Protein 3OWC (pdb70)

Structure (mmCIF, N/CA/C/O backbone):
data_3OWC
#
_entry.id   3OWC
#
_cell.length_a   71.095
_cell.length_b   71.095
_cell.length_c   97.952
_cell.angle_alpha   90.00
_cell.angle_beta   90.00
_cell.angle_gamma   90.00
#
_symmetry.space_group_name_H-M   'P 41'
#
loop_
_entity.id
_entity.type
_entity.pdbx_description
1 polymer 'Probable acetyltransferase'
2 non-polymer 'COENZYME A'
3 non-polymer 1,2-ETHANEDIOL
4 water water
#
loop_
_atom_site.group_PDB
_atom_site.id
_atom_site.type_symbol
_atom_site.label_atom_id
_atom_site.label_alt_id
_atom_site.label_comp_id
_atom_site.label_asym_id
_atom_site.label_entity_id
_atom_site.label_seq_id
_atom_site.pdbx_PDB_ins_code
_atom_site.Cartn_x
_atom_site.Cartn_y
_atom_site.Cartn_z
_atom_site.occupancy
_atom_site.B_iso_or_equiv
_atom_site.auth_seq_id
_atom_site.auth_comp_id
_atom_site.auth_asym_id
_atom_site.auth_atom_id
_atom_site.pdbx_PDB_model_num
ATOM 1 N N . GLU A 1 13 ? 35.897 15.231 46.541 1.00 59.74 11 GLU A N 1
ATOM 2 C CA . GLU A 1 13 ? 35.108 13.990 46.760 1.00 58.72 11 GLU A CA 1
ATOM 3 C C . GLU A 1 13 ? 35.104 13.093 45.485 1.00 55.36 11 GLU A C 1
ATOM 4 O O . GLU A 1 13 ? 36.060 12.331 45.256 1.00 55.20 11 GLU A O 1
ATOM 10 N N . LEU A 1 14 ? 34.060 13.182 44.662 1.00 52.46 12 LEU A N 1
ATOM 11 C CA . LEU A 1 14 ? 33.976 12.393 43.430 1.00 48.92 12 LEU A CA 1
ATOM 12 C C . LEU A 1 14 ? 34.694 13.162 42.297 1.00 47.18 12 LEU A C 1
ATOM 13 O O . LEU A 1 14 ? 34.603 14.384 42.221 1.00 4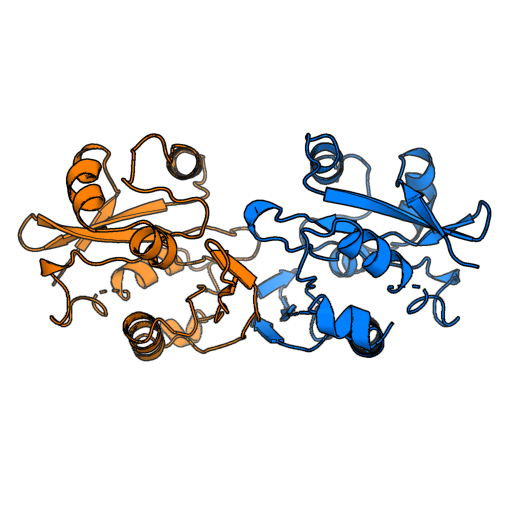8.86 12 LEU A O 1
ATOM 18 N N . GLN A 1 15 ? 35.469 12.477 41.471 1.00 43.84 13 GLN A N 1
ATOM 19 C CA . GLN A 1 15 ? 36.176 13.115 40.337 1.00 43.39 13 GLN A CA 1
ATOM 20 C C . GLN A 1 15 ? 35.774 12.460 39.042 1.00 38.66 13 GLN A C 1
ATOM 21 O O . GLN A 1 15 ? 35.647 11.263 39.011 1.00 35.20 13 GLN A O 1
ATOM 27 N N . LEU A 1 16 ? 35.676 13.241 37.960 1.00 36.63 14 LEU A N 1
ATOM 28 C CA . LEU A 1 16 ? 35.511 12.652 36.614 1.00 34.71 14 LEU A CA 1
ATOM 29 C C . LEU A 1 16 ? 36.848 12.722 35.828 1.00 33.73 14 LEU A C 1
ATOM 30 O O . LEU A 1 16 ? 37.421 13.827 35.656 1.00 34.88 14 LEU A O 1
ATOM 35 N N . VAL A 1 17 ? 37.294 11.570 35.318 1.00 30.61 15 VAL A N 1
ATOM 36 C CA . VAL A 1 17 ? 38.580 11.443 34.614 1.00 31.09 15 VAL A CA 1
ATOM 37 C C . VAL A 1 17 ? 38.297 10.752 33.270 1.00 30.73 15 VAL A C 1
ATOM 38 O O . VAL A 1 17 ? 37.240 10.125 33.110 1.00 30.65 15 VAL A O 1
ATOM 42 N N . PRO A 1 18 ? 39.224 10.854 32.299 1.00 31.10 16 PRO A N 1
ATOM 43 C CA . PRO A 1 18 ? 38.875 10.215 31.036 1.00 31.69 16 PRO A CA 1
ATOM 44 C C . PRO A 1 18 ? 38.731 8.693 31.254 1.00 31.84 16 PRO A C 1
ATOM 45 O O . PRO A 1 18 ? 39.540 8.095 32.006 1.00 31.16 16 PRO A O 1
ATOM 49 N N . PHE A 1 19 ? 37.700 8.087 30.648 1.00 30.67 17 PHE A N 1
ATOM 50 C CA . PHE A 1 19 ? 37.585 6.616 30.603 1.00 30.70 17 PHE A CA 1
ATOM 51 C C . PHE A 1 19 ? 38.761 6.034 29.850 1.00 33.64 17 PHE A C 1
ATOM 52 O O . PHE A 1 19 ? 39.254 6.630 28.875 1.00 33.85 17 PHE A O 1
ATOM 60 N N . GLN A 1 20 ? 39.179 4.853 30.283 1.00 32.74 18 GLN A N 1
ATOM 61 C CA . GLN A 1 20 ? 40.284 4.156 29.680 1.00 35.19 18 GLN A CA 1
ATOM 62 C C . GLN A 1 20 ? 40.033 2.635 29.803 1.00 37.02 18 GLN A C 1
ATOM 63 O O . GLN A 1 20 ? 39.288 2.195 30.695 1.00 35.85 18 GLN A O 1
ATOM 69 N N . LEU 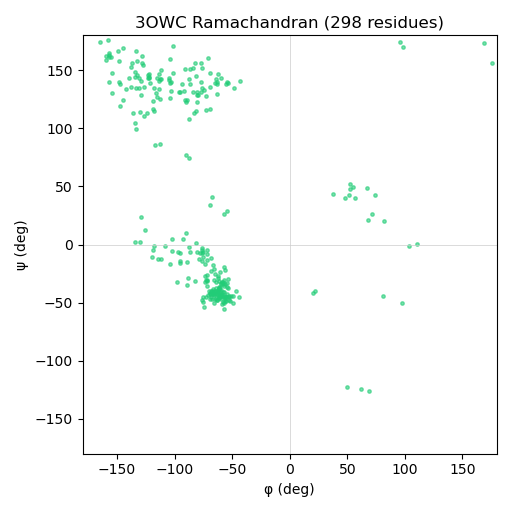A 1 21 ? 40.670 1.840 28.944 1.00 39.05 19 LEU A N 1
ATOM 70 C CA . LEU A 1 21 ? 40.460 0.398 28.965 1.00 40.41 19 LEU A CA 1
ATOM 71 C C . LEU A 1 21 ? 40.900 -0.171 30.270 1.00 39.26 19 LEU A C 1
ATOM 72 O O . LEU A 1 21 ? 40.434 -1.218 30.665 1.00 40.00 19 LEU A O 1
ATOM 77 N N . GLY A 1 22 ? 41.848 0.498 30.913 1.00 38.86 20 GLY A N 1
ATOM 78 C CA . GLY A 1 22 ? 42.296 0.119 32.244 1.00 38.31 20 GLY A CA 1
ATOM 79 C C . GLY A 1 22 ? 41.162 0.060 33.267 1.00 36.38 20 GLY A C 1
ATOM 80 O O . GLY A 1 22 ? 41.318 -0.598 34.290 1.00 36.85 20 GLY A O 1
ATOM 81 N N . HIS A 1 23 ? 40.055 0.757 33.001 1.00 34.72 21 HIS A N 1
ATOM 82 C CA . HIS A 1 23 ? 38.858 0.760 33.870 1.00 33.93 21 HIS A CA 1
ATOM 83 C C . HIS A 1 23 ? 37.781 -0.253 33.434 1.00 35.25 21 HIS A C 1
ATOM 84 O O . HIS A 1 23 ? 36.744 -0.423 34.114 1.00 34.58 21 HIS A O 1
ATOM 91 N N . PHE A 1 24 ? 37.990 -0.871 32.281 1.00 36.84 22 PHE A N 1
ATOM 92 C CA . PHE A 1 24 ? 36.966 -1.730 31.707 1.00 38.63 22 PHE A CA 1
ATOM 93 C C . PHE A 1 24 ? 36.623 -2.916 32.634 1.00 39.21 22 PHE A C 1
ATOM 94 O O . PHE A 1 24 ? 35.446 -3.233 32.786 1.00 38.80 22 PHE A O 1
ATOM 102 N N . PRO A 1 25 ? 37.611 -3.527 33.286 1.00 41.19 23 PRO A N 1
ATOM 103 C CA . PRO A 1 25 ? 37.232 -4.697 34.105 1.00 42.56 23 PRO A CA 1
ATOM 104 C C . PRO A 1 25 ? 36.325 -4.351 35.275 1.00 41.42 23 PRO A C 1
ATOM 105 O O . PRO A 1 25 ? 35.547 -5.210 35.749 1.00 41.09 23 PRO A O 1
ATOM 109 N N . ILE A 1 26 ? 36.417 -3.095 35.731 1.00 39.40 24 ILE A N 1
ATOM 110 C CA . ILE A 1 26 ? 35.616 -2.642 36.860 1.00 39.65 24 ILE A CA 1
ATOM 111 C C . ILE A 1 26 ? 34.189 -2.467 36.322 1.00 37.95 24 ILE A C 1
ATOM 112 O O . ILE A 1 26 ? 33.221 -3.002 36.859 1.00 38.60 24 ILE A O 1
ATOM 117 N N . LEU A 1 27 ? 34.090 -1.688 35.248 1.00 37.30 25 LEU A N 1
ATOM 118 C CA . LEU A 1 27 ? 32.800 -1.400 34.593 1.00 35.74 25 LEU A CA 1
ATOM 119 C C . LEU A 1 27 ? 32.016 -2.657 34.246 1.00 37.02 25 LEU A C 1
ATOM 120 O O . LEU A 1 27 ? 30.851 -2.754 34.531 1.00 36.34 25 LEU A O 1
ATOM 125 N N . GLN A 1 28 ? 32.697 -3.619 33.637 1.00 38.68 26 GLN A N 1
ATOM 126 C CA . GLN A 1 28 ? 32.089 -4.883 33.189 1.00 40.84 26 GLN A CA 1
ATOM 127 C C . GLN A 1 28 ? 31.406 -5.606 34.339 1.00 41.38 26 GLN A C 1
ATOM 128 O O . GLN A 1 28 ? 30.381 -6.241 34.157 1.00 42.07 26 GLN A O 1
ATOM 134 N N . ARG A 1 29 ? 31.988 -5.474 35.529 1.00 41.93 27 ARG A N 1
ATOM 135 C CA . ARG A 1 29 ? 31.488 -6.150 36.721 1.00 43.70 27 ARG A CA 1
ATOM 136 C C . ARG A 1 29 ? 30.197 -5.574 37.248 1.00 41.57 27 ARG A C 1
ATOM 137 O O . ARG A 1 29 ? 29.579 -6.210 38.077 1.00 42.92 27 ARG A O 1
ATOM 145 N N . TRP A 1 30 ? 29.770 -4.389 36.798 1.00 37.74 28 TRP A N 1
ATOM 146 C CA . TRP A 1 30 ? 28.555 -3.767 37.373 1.00 36.31 28 TRP A CA 1
ATOM 147 C C . TRP A 1 30 ? 27.238 -4.308 36.819 1.00 37.78 28 TRP A C 1
ATOM 148 O O . TRP A 1 30 ? 26.151 -3.910 37.278 1.00 38.66 28 TRP A O 1
ATOM 159 N N . PHE A 1 31 ? 27.326 -5.171 35.802 1.00 38.75 29 PHE A N 1
ATOM 160 C CA . PHE A 1 31 ? 26.177 -5.699 35.117 1.00 39.74 29 PHE A CA 1
ATOM 161 C C . PHE A 1 31 ? 26.193 -7.222 35.141 1.00 44.03 29 PHE A C 1
ATOM 162 O O . PHE A 1 31 ? 27.086 -7.893 34.560 1.00 45.28 29 PHE A O 1
ATOM 170 N N . ALA A 1 32 ? 25.214 -7.757 35.861 1.00 45.83 30 ALA A N 1
ATOM 171 C CA . ALA A 1 32 ? 25.111 -9.180 36.089 1.00 49.01 30 ALA A CA 1
ATOM 172 C C . ALA A 1 32 ? 24.311 -9.895 35.000 1.00 50.05 30 ALA A C 1
ATOM 173 O O . ALA A 1 32 ? 24.543 -11.071 34.747 1.00 51.87 30 ALA A O 1
ATOM 175 N N . THR A 1 33 ? 23.373 -9.196 34.372 1.00 48.19 31 THR A N 1
ATOM 176 C CA . THR A 1 33 ? 22.470 -9.814 33.392 1.00 49.87 31 THR A CA 1
ATOM 177 C C . THR A 1 33 ? 22.369 -8.953 32.152 1.00 47.36 31 THR A C 1
ATOM 178 O O . THR A 1 33 ? 22.779 -7.783 32.169 1.00 43.97 31 THR A O 1
ATOM 182 N N . GLU A 1 34 ? 21.810 -9.531 31.098 1.00 48.25 32 GLU A N 1
ATOM 183 C CA . GLU A 1 34 ? 21.539 -8.820 29.864 1.00 47.18 32 GLU A CA 1
ATOM 184 C C . GLU A 1 34 ? 20.619 -7.642 30.110 1.00 45.63 32 GLU A C 1
ATOM 185 O O . GLU A 1 34 ? 20.833 -6.574 29.564 1.00 43.82 32 GLU A O 1
ATOM 191 N N . LYS A 1 35 ? 19.579 -7.832 30.925 1.00 47.29 33 LYS A N 1
ATOM 192 C CA . LYS A 1 35 ? 18.621 -6.761 31.192 1.00 46.49 33 LYS A CA 1
ATOM 193 C C . LYS A 1 35 ? 19.252 -5.536 31.847 1.00 44.25 33 LYS A C 1
ATOM 194 O O . LYS A 1 35 ? 18.921 -4.391 31.490 1.00 42.97 33 LYS A O 1
ATOM 200 N N . GLU A 1 36 ? 20.201 -5.766 32.760 1.00 42.87 34 GLU A N 1
ATOM 201 C CA . GLU A 1 36 ? 20.893 -4.651 33.409 1.00 40.34 34 GLU A CA 1
ATOM 202 C C . GLU A 1 36 ? 21.762 -3.878 32.408 1.00 38.39 34 GLU A C 1
ATOM 203 O O . GLU A 1 36 ? 21.848 -2.655 32.475 1.00 36.07 34 GLU A O 1
ATOM 209 N N . LEU A 1 37 ? 22.410 -4.596 31.492 1.00 38.55 35 LEU A N 1
ATOM 210 C CA . LEU A 1 37 ? 23.139 -3.948 30.404 1.00 37.69 35 LEU A CA 1
ATOM 211 C C . LEU A 1 37 ? 22.198 -3.119 29.507 1.00 36.97 35 LEU A C 1
ATOM 212 O O . LEU A 1 37 ? 22.585 -2.010 29.068 1.00 35.29 35 LEU A O 1
ATOM 217 N N . VAL A 1 38 ? 20.988 -3.622 29.276 1.00 38.63 36 VAL A N 1
ATOM 218 C CA . VAL A 1 38 ? 20.045 -2.990 28.318 1.00 38.98 36 VAL A CA 1
ATOM 219 C C . VAL A 1 38 ? 19.489 -1.690 28.919 1.00 37.40 36 VAL A C 1
ATOM 220 O O . VAL A 1 38 ? 19.377 -0.669 28.250 1.00 36.68 36 VAL A O 1
ATOM 224 N N . GLN A 1 39 ? 19.105 -1.765 30.182 1.00 37.88 37 GLN A N 1
ATOM 225 C CA . GLN A 1 39 ? 18.725 -0.609 30.953 1.00 37.14 37 GLN A CA 1
ATOM 226 C C . GLN A 1 39 ? 19.800 0.510 30.866 1.00 35.75 37 GLN A C 1
ATOM 227 O O . GLN A 1 39 ? 19.480 1.669 30.653 1.00 36.28 37 GLN A O 1
ATOM 233 N N . TRP A 1 40 ? 21.065 0.147 30.987 1.00 34.62 38 TRP A N 1
ATOM 234 C CA . TRP A 1 40 ? 22.124 1.099 30.980 1.00 33.76 38 TRP A CA 1
ATOM 235 C C . TRP A 1 40 ? 22.392 1.619 29.572 1.00 32.64 38 TRP A C 1
ATOM 236 O O . TRP A 1 40 ? 22.591 2.807 29.394 1.00 29.65 38 TRP A O 1
ATOM 247 N N . ALA A 1 41 ? 22.449 0.717 28.593 1.00 33.59 39 ALA A N 1
ATOM 248 C CA . ALA A 1 41 ? 23.111 1.039 27.328 1.00 32.41 39 ALA A CA 1
ATOM 249 C C . ALA A 1 41 ? 22.270 0.723 26.063 1.00 33.11 39 ALA A C 1
ATOM 250 O O . ALA A 1 41 ? 22.707 1.005 24.960 1.00 31.98 39 ALA A O 1
ATOM 252 N N . GLY A 1 42 ? 21.033 0.241 26.249 1.00 34.67 40 GLY A N 1
ATOM 253 C CA . GLY A 1 42 ? 20.108 -0.056 25.163 1.00 35.62 40 GLY A CA 1
ATOM 254 C C . GLY A 1 42 ? 20.058 -1.496 24.676 1.00 37.16 40 GLY A C 1
ATOM 255 O O . GLY A 1 42 ? 20.840 -2.336 25.102 1.00 37.39 40 GLY A O 1
ATOM 256 N N . PRO A 1 43 ? 19.118 -1.791 23.761 1.00 36.85 41 PRO A N 1
ATOM 257 C CA . PRO A 1 43 ? 18.738 -3.151 23.369 1.00 38.54 41 PRO A CA 1
ATOM 258 C C . PRO A 1 43 ? 19.754 -3.933 22.523 1.00 40.06 41 PRO A C 1
ATOM 259 O O . PRO A 1 43 ? 19.562 -5.121 22.299 1.00 41.48 41 PRO A O 1
ATOM 263 N N . ALA A 1 44 ? 20.817 -3.267 22.072 1.00 39.71 42 ALA A N 1
ATOM 264 C CA . ALA A 1 44 ? 21.923 -3.913 21.315 1.00 41.77 42 ALA A CA 1
ATOM 265 C C . ALA A 1 44 ? 22.808 -4.754 22.238 1.00 42.19 42 ALA A C 1
ATOM 266 O O . ALA A 1 44 ? 23.454 -5.731 21.802 1.00 44.06 42 ALA A O 1
ATOM 268 N N . LEU A 1 45 ? 22.848 -4.377 23.510 1.00 39.44 43 LEU A N 1
ATOM 269 C CA . LEU A 1 45 ? 23.789 -5.019 24.434 1.00 39.64 43 LEU A CA 1
ATOM 270 C C . LEU A 1 45 ? 23.451 -6.461 24.754 1.00 42.64 43 LEU A C 1
ATOM 271 O O . LEU A 1 45 ? 22.279 -6.862 24.796 1.00 42.35 43 LEU A O 1
ATOM 276 N N . ARG A 1 46 ? 24.511 -7.238 24.977 1.00 43.01 44 ARG A N 1
ATOM 277 C CA . ARG A 1 46 ? 24.441 -8.649 25.327 1.00 46.99 44 ARG A CA 1
ATOM 278 C C . ARG A 1 46 ? 25.398 -8.926 26.496 1.00 47.34 44 ARG A C 1
ATOM 279 O O . ARG A 1 46 ? 26.459 -8.313 26.546 1.00 46.00 44 ARG A O 1
ATOM 287 N N . HIS A 1 47 ? 25.025 -9.826 27.412 1.00 49.33 45 HIS A N 1
ATOM 288 C CA . HIS A 1 47 ? 25.864 -10.150 28.582 1.00 50.66 45 HIS A CA 1
ATOM 289 C C . HIS A 1 47 ? 26.766 -11.356 28.297 1.00 53.73 45 HIS A C 1
ATOM 290 O O . HIS A 1 47 ? 26.299 -12.329 27.701 1.00 55.93 45 HIS A O 1
ATOM 297 N N . PRO A 1 48 ? 28.036 -11.308 28.728 1.00 53.19 46 PRO A N 1
ATOM 298 C CA . PRO A 1 48 ? 28.732 -10.243 29.461 1.00 50.43 46 PRO A CA 1
ATOM 299 C C . PRO A 1 48 ? 29.123 -9.051 28.599 1.00 48.30 46 PRO A C 1
ATOM 300 O O . PRO A 1 48 ? 29.343 -9.220 27.401 1.00 49.26 46 PRO A O 1
ATOM 304 N N . LEU A 1 49 ? 29.214 -7.866 29.212 1.00 44.50 47 LEU A N 1
ATOM 305 C CA . LEU A 1 49 ? 29.768 -6.677 28.528 1.00 43.16 47 LEU A CA 1
ATOM 306 C C . LEU A 1 49 ? 31.174 -7.044 28.021 1.00 44.63 47 LEU A C 1
ATOM 307 O O . LEU A 1 49 ? 31.917 -7.752 28.698 1.00 46.23 47 LEU A O 1
ATOM 312 N N . SER A 1 50 ? 31.504 -6.623 26.806 1.00 45.12 48 SER A N 1
ATOM 313 C CA . SER A 1 50 ? 32.789 -6.973 26.178 1.00 47.63 48 SER A CA 1
ATOM 314 C C . SER A 1 50 ? 33.336 -5.728 25.481 1.00 47.05 48 SER A C 1
ATOM 315 O O . SER A 1 50 ? 32.566 -4.862 25.000 1.00 43.48 48 SER A O 1
ATOM 318 N N . LEU A 1 51 ? 34.646 -5.649 25.351 1.00 46.86 49 LEU A N 1
ATOM 319 C CA . LEU A 1 51 ? 35.224 -4.483 24.725 1.00 47.10 49 LEU A CA 1
ATOM 320 C C . LEU A 1 51 ? 34.739 -4.339 23.299 1.00 47.70 49 LEU A C 1
ATOM 321 O O . LEU A 1 51 ? 34.570 -3.245 22.815 1.00 46.70 49 LEU A O 1
ATOM 326 N N . GLU A 1 52 ? 34.567 -5.459 22.628 1.00 50.32 50 GLU A N 1
ATOM 327 C CA . GLU A 1 52 ? 34.043 -5.479 21.276 1.00 52.90 50 GLU A CA 1
ATOM 328 C C . GLU A 1 52 ? 32.705 -4.721 21.180 1.00 50.64 50 GLU A C 1
ATOM 329 O O . GLU A 1 52 ? 32.439 -4.021 20.198 1.00 50.48 50 GLU A O 1
ATOM 335 N N . GLN A 1 53 ? 31.871 -4.836 22.211 1.00 48.91 51 GLN A N 1
ATOM 336 C CA . GLN A 1 53 ? 30.581 -4.140 22.212 1.00 46.85 51 GLN A CA 1
ATOM 337 C C . GLN A 1 53 ? 30.734 -2.603 22.336 1.00 45.21 51 GLN A C 1
ATOM 338 O O . GLN A 1 53 ? 29.856 -1.826 21.882 1.00 44.45 51 GLN A O 1
ATOM 352 N N . HIS A 1 55 ? 33.417 -0.887 20.897 1.00 46.49 53 HIS A N 1
ATOM 353 C CA . HIS A 1 55 ? 34.338 -0.390 19.870 1.00 48.64 53 HIS A CA 1
ATOM 354 C C . HIS A 1 55 ? 33.805 0.810 19.103 1.00 48.58 53 HIS A C 1
ATOM 355 O O . HIS A 1 55 ? 34.537 1.768 18.861 1.00 47.14 53 HIS A O 1
ATOM 362 N N . GLU A 1 56 ? 32.533 0.761 18.705 1.00 47.99 54 GLU A N 1
ATOM 363 C CA . GLU A 1 56 ? 31.972 1.844 17.924 1.00 48.99 54 GLU A CA 1
ATOM 364 C C . GLU A 1 56 ? 31.938 3.104 18.796 1.00 45.66 54 GLU A C 1
ATOM 365 O O . GLU A 1 56 ? 32.333 4.170 18.354 1.00 45.75 54 GLU A O 1
ATOM 371 N N . ASP A 1 57 ? 31.530 2.971 20.054 1.00 42.71 55 ASP A N 1
ATOM 372 C CA . ASP A 1 57 ? 31.534 4.125 20.959 1.00 40.24 55 ASP A CA 1
ATOM 373 C C . ASP A 1 57 ? 32.945 4.739 21.170 1.00 40.84 55 ASP A C 1
ATOM 374 O O . ASP A 1 57 ? 33.145 5.964 21.130 1.00 40.97 55 ASP A O 1
ATOM 379 N N . LEU A 1 58 ? 33.923 3.885 21.395 1.00 40.57 56 LEU A N 1
ATOM 380 C CA . LEU A 1 58 ? 35.304 4.328 21.615 1.00 41.53 56 LEU A CA 1
ATOM 381 C C . LEU A 1 58 ? 35.873 4.968 20.335 1.00 42.78 56 LEU A C 1
ATOM 382 O O . LEU A 1 58 ? 36.519 5.992 20.378 1.00 43.69 56 LEU A O 1
ATOM 387 N N . ALA A 1 59 ? 35.585 4.404 19.178 1.00 44.06 57 ALA A N 1
ATOM 388 C CA . ALA A 1 59 ? 36.031 5.044 17.950 1.00 44.58 57 ALA A CA 1
ATOM 389 C C . ALA A 1 59 ? 35.418 6.459 17.839 1.00 43.62 57 ALA A C 1
ATOM 390 O O . ALA A 1 59 ? 36.073 7.426 17.401 1.00 43.04 57 ALA A O 1
ATOM 392 N N . GLU A 1 60 ? 34.168 6.615 18.282 1.00 41.21 58 GLU A N 1
ATOM 393 C CA . GLU A 1 60 ? 33.563 7.932 18.228 1.00 40.70 58 GLU A CA 1
ATOM 394 C C . GLU A 1 60 ? 34.383 8.938 19.035 1.00 39.65 58 GLU A C 1
ATOM 395 O O . GLU A 1 60 ? 34.444 10.137 18.680 1.00 40.06 58 GLU A O 1
ATOM 401 N N . SER A 1 61 ? 35.002 8.463 20.105 1.00 38.44 59 SER A N 1
ATOM 402 C CA . SER A 1 61 ? 35.806 9.326 20.946 1.00 38.94 59 SER A CA 1
ATOM 403 C C . SER A 1 61 ? 37.178 9.682 20.366 1.00 42.12 59 SER A C 1
ATOM 404 O O . SER A 1 61 ? 37.858 10.612 20.868 1.00 41.92 59 SER A O 1
ATOM 407 N N A ARG A 1 62 ? 37.606 8.945 19.338 0.60 44.23 60 ARG A N 1
ATOM 408 N N B ARG A 1 62 ? 37.597 8.947 19.337 0.40 44.19 60 ARG A N 1
ATOM 409 C CA A ARG A 1 62 ? 38.881 9.201 18.697 0.60 47.40 60 ARG A CA 1
ATOM 410 C CA B ARG A 1 62 ? 38.871 9.189 18.689 0.40 47.23 60 ARG A CA 1
ATOM 411 C C A ARG A 1 62 ? 38.735 10.110 17.482 0.60 49.63 60 ARG A C 1
ATOM 412 C C B ARG A 1 62 ? 38.736 10.104 17.478 0.40 49.61 60 ARG A C 1
ATOM 413 O O A ARG A 1 62 ? 39.727 10.506 16.895 0.60 50.37 60 ARG A O 1
ATOM 414 O O B ARG A 1 62 ? 39.735 10.485 16.885 0.40 50.92 60 ARG A O 1
ATOM 429 N N . ARG A 1 63 ? 37.514 10.484 17.127 1.00 49.03 61 ARG A N 1
ATOM 430 C CA . ARG A 1 63 ? 37.307 11.426 16.020 1.00 53.10 61 ARG A CA 1
ATOM 431 C C . ARG A 1 63 ? 37.779 12.828 16.459 1.00 53.93 61 ARG A C 1
ATOM 432 O O . ARG A 1 63 ? 37.858 13.112 17.653 1.00 52.72 61 ARG A O 1
ATOM 440 N N . ARG A 1 64 ? 38.082 13.695 15.505 1.00 57.70 62 ARG A N 1
ATOM 441 C CA . ARG A 1 64 ? 38.481 15.051 15.842 1.00 59.18 62 ARG A CA 1
ATOM 442 C C . ARG A 1 64 ? 37.679 16.010 15.017 1.00 60.07 62 ARG A C 1
ATOM 443 O O . ARG A 1 64 ? 37.830 16.048 13.801 1.00 62.95 62 ARG A O 1
ATOM 451 N N . PRO A 1 65 ? 36.824 16.793 15.683 1.00 57.42 63 PRO A N 1
ATOM 452 C CA . PRO A 1 65 ? 36.607 16.736 17.140 1.00 53.31 63 PRO A CA 1
ATOM 453 C C . PRO A 1 65 ? 35.859 15.442 17.561 1.00 49.71 63 PRO A C 1
ATOM 454 O O . PRO A 1 65 ? 35.204 14.799 16.731 1.00 48.72 63 PRO A O 1
ATOM 458 N N . PRO A 1 66 ? 35.944 15.069 18.841 1.00 45.63 64 PRO A N 1
ATOM 459 C CA . PRO A 1 66 ? 35.297 13.849 19.293 1.00 43.07 64 PRO A CA 1
ATOM 460 C C . PRO A 1 66 ? 33.744 13.932 19.304 1.00 42.02 64 PRO A C 1
ATOM 461 O O . PRO A 1 66 ? 33.138 14.955 19.688 1.00 40.71 64 PRO A O 1
ATOM 465 N N . LEU A 1 67 ? 33.125 12.871 18.804 1.00 41.51 65 LEU A N 1
ATOM 466 C CA . LEU A 1 67 ? 31.693 12.761 18.783 1.00 40.17 65 LEU A CA 1
ATOM 467 C C . LEU A 1 67 ? 31.107 12.280 20.122 1.00 37.15 65 LEU A C 1
ATOM 468 O O . LEU A 1 67 ? 29.969 12.601 20.432 1.00 35.22 65 LEU A O 1
ATOM 473 N N . ARG A 1 68 ? 31.851 11.454 20.840 1.00 34.34 66 ARG A N 1
ATOM 474 C CA . ARG A 1 68 ? 31.499 10.977 22.147 1.00 33.08 66 ARG A CA 1
ATOM 475 C C . ARG A 1 68 ? 32.675 11.167 23.061 1.00 33.44 66 ARG A C 1
ATOM 476 O O . ARG A 1 68 ? 33.797 11.022 22.612 1.00 35.00 66 ARG A O 1
ATOM 484 N N . LEU A 1 69 ? 32.434 11.523 24.323 1.00 32.13 67 LEU A N 1
ATOM 485 C CA . LEU A 1 69 ? 33.445 11.472 25.371 1.00 32.67 67 LEU A CA 1
ATOM 486 C C . LEU A 1 69 ? 33.014 10.484 26.449 1.00 30.97 67 LEU A C 1
ATOM 487 O O . LEU A 1 69 ? 31.849 10.467 26.846 1.00 30.91 67 LEU A O 1
ATOM 492 N N . LEU A 1 70 ? 33.928 9.632 26.891 1.00 29.44 68 LEU A N 1
ATOM 493 C CA . LEU A 1 70 ? 33.598 8.627 27.914 1.00 29.99 68 LEU A CA 1
ATOM 494 C C . LEU A 1 70 ? 34.363 8.952 29.149 1.00 29.85 68 LEU A C 1
ATOM 495 O O . LEU A 1 70 ? 35.555 9.314 29.073 1.00 33.33 68 LEU A O 1
ATOM 500 N N . TRP A 1 71 ? 33.710 8.786 30.295 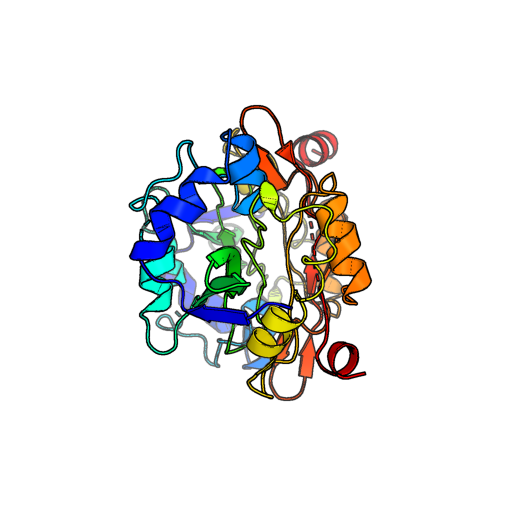1.00 28.78 69 TRP A N 1
ATOM 501 C CA . TRP A 1 71 ? 34.255 9.253 31.578 1.00 28.47 69 TRP A CA 1
ATOM 502 C C . TRP A 1 71 ? 34.095 8.163 32.615 1.00 28.55 69 TRP A C 1
ATOM 503 O O . TRP A 1 71 ? 33.122 7.428 32.605 1.00 28.62 69 TRP A O 1
ATOM 514 N N . SER A 1 72 ? 35.051 8.123 33.553 1.00 29.74 70 SER A N 1
ATOM 515 C CA . SER A 1 72 ? 35.001 7.242 34.739 1.00 30.46 70 SER A CA 1
ATOM 516 C C . SER A 1 72 ? 34.858 8.204 35.918 1.00 30.03 70 SER A C 1
ATOM 517 O O . SER A 1 72 ? 35.536 9.230 35.937 1.00 31.30 70 SER A O 1
ATOM 520 N N . ALA A 1 73 ? 33.946 7.932 36.849 1.00 29.71 71 ALA A N 1
ATOM 521 C CA . ALA A 1 73 ? 33.825 8.756 38.061 1.00 29.63 71 ALA A CA 1
ATOM 522 C C . ALA A 1 73 ? 34.634 7.986 39.038 1.00 30.77 71 ALA A C 1
ATOM 523 O O . ALA A 1 73 ? 34.470 6.732 39.133 1.00 28.59 71 ALA A O 1
ATOM 525 N N . CYS A 1 74 ? 35.530 8.706 39.743 1.00 29.64 72 CYS A N 1
ATOM 526 C CA . CYS A 1 74 ? 36.446 8.026 40.670 1.00 30.66 72 CYS A CA 1
ATOM 527 C C . CYS A 1 74 ? 36.327 8.709 42.001 1.00 31.56 72 CYS A C 1
ATOM 528 O O . CYS A 1 74 ? 35.997 9.902 42.077 1.00 31.34 72 CYS A O 1
ATOM 531 N N . ARG A 1 75 ? 36.634 7.976 43.039 1.00 33.30 73 ARG A N 1
ATOM 532 C CA . ARG A 1 75 ? 36.947 8.580 44.331 1.00 36.33 73 ARG A CA 1
ATOM 533 C C . ARG A 1 75 ? 38.384 8.172 44.623 1.00 36.27 73 ARG A C 1
ATOM 534 O O . ARG A 1 75 ? 38.661 7.003 44.781 1.00 35.22 73 ARG A O 1
ATOM 542 N N . ASP A 1 76 ? 39.285 9.137 44.666 1.00 36.98 74 ASP A N 1
ATOM 543 C CA . ASP A 1 76 ? 40.731 8.831 44.635 1.00 38.12 74 ASP A CA 1
ATOM 544 C C . ASP A 1 76 ? 41.001 7.871 43.451 1.00 36.95 74 ASP A C 1
ATOM 545 O O . ASP A 1 76 ? 40.654 8.207 42.336 1.00 36.03 74 ASP A O 1
ATOM 550 N N . ASP A 1 77 ? 41.576 6.691 43.673 1.00 37.40 75 ASP A N 1
ATOM 551 C CA . ASP A 1 77 ? 41.917 5.746 42.586 1.00 37.57 75 ASP A CA 1
ATOM 552 C C . ASP A 1 77 ? 40.801 4.811 42.176 1.00 38.06 75 ASP A C 1
ATOM 553 O O . ASP A 1 77 ? 40.973 4.032 41.204 1.00 39.92 75 ASP A O 1
ATOM 558 N N . GLN A 1 78 ? 39.692 4.857 42.936 1.00 37.30 76 GLN A N 1
ATOM 559 C CA . GLN A 1 78 ? 38.633 3.887 42.821 1.00 38.02 76 GLN A CA 1
ATOM 560 C C . GLN A 1 78 ? 37.636 4.336 41.808 1.00 35.80 76 GLN A C 1
ATOM 561 O O . GLN A 1 78 ? 37.038 5.407 41.964 1.00 36.07 76 GLN A O 1
ATOM 567 N N . VAL A 1 79 ? 37.397 3.484 40.816 1.00 37.76 77 VAL A N 1
ATOM 568 C CA . VAL A 1 79 ? 36.382 3.731 39.854 1.00 36.84 77 VAL A CA 1
ATOM 569 C C . VAL A 1 79 ? 34.981 3.322 40.384 1.00 35.80 77 VAL A C 1
ATOM 570 O O . VAL A 1 79 ? 34.692 2.149 40.595 1.00 35.85 77 VAL A O 1
ATOM 574 N N . ILE A 1 80 ? 34.111 4.301 40.558 1.00 34.44 78 ILE A N 1
ATOM 575 C CA . ILE A 1 80 ? 32.783 4.029 41.111 1.00 33.76 78 ILE A CA 1
ATOM 576 C C . ILE A 1 80 ? 31.623 4.377 40.147 1.00 31.83 78 ILE A C 1
ATOM 577 O O . ILE A 1 80 ? 30.430 4.198 40.500 1.00 30.36 78 ILE A O 1
ATOM 582 N N . GLY A 1 81 ? 31.931 4.902 38.959 1.00 30.49 79 GLY A N 1
ATOM 583 C CA . GLY A 1 81 ? 30.867 5.134 37.991 1.00 30.31 79 GLY A CA 1
ATOM 584 C C . GLY A 1 81 ? 31.358 5.382 36.598 1.00 30.02 79 GLY A C 1
ATOM 585 O O . GLY A 1 81 ? 32.562 5.391 36.362 1.00 31.39 79 GLY A O 1
ATOM 586 N N . HIS A 1 82 ? 30.418 5.486 35.676 1.00 29.05 80 HIS A N 1
ATOM 587 C CA . HIS A 1 82 ? 30.734 5.699 34.272 1.00 28.70 80 HIS A CA 1
ATOM 588 C C . HIS A 1 82 ? 29.721 6.650 33.742 1.00 28.49 80 HIS A C 1
ATOM 589 O O . HIS A 1 82 ? 28.568 6.672 34.232 1.00 27.54 80 HIS A O 1
ATOM 596 N N A CYS A 1 83 ? 30.120 7.469 32.770 0.50 28.25 81 CYS A N 1
ATOM 597 N N B CYS A 1 83 ? 30.113 7.433 32.742 0.50 27.80 81 CYS A N 1
ATOM 598 C CA A CYS A 1 83 ? 29.159 8.314 32.056 0.50 28.18 81 CYS A CA 1
ATOM 599 C CA B CYS A 1 83 ? 29.137 8.245 32.031 0.50 27.23 81 CYS A CA 1
ATOM 600 C C A CYS A 1 83 ? 29.708 8.703 30.690 0.50 27.73 81 C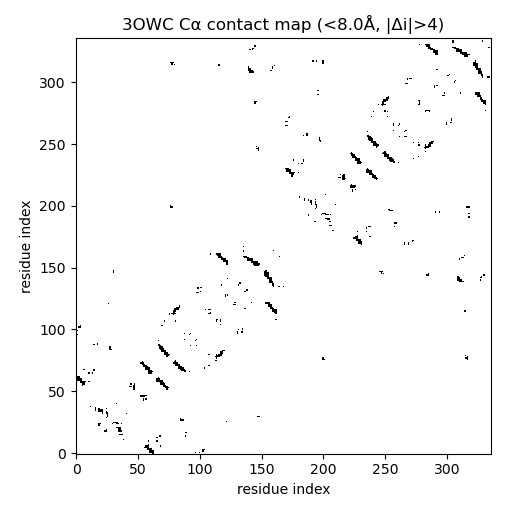YS A C 1
ATOM 601 C C B CYS A 1 83 ? 29.705 8.715 30.695 0.50 27.30 81 CYS A C 1
ATOM 602 O O A CYS A 1 83 ? 30.939 8.648 30.459 0.50 28.18 81 CYS A O 1
ATOM 603 O O B CYS A 1 83 ? 30.942 8.702 30.481 0.50 27.74 81 CYS A O 1
ATOM 608 N N . GLN A 1 84 ? 28.793 9.090 29.805 1.00 25.98 82 GLN A N 1
ATOM 609 C CA . GLN A 1 84 ? 29.143 9.534 28.496 1.00 26.40 82 GLN A CA 1
ATOM 610 C C . GLN A 1 84 ? 28.487 10.876 28.123 1.00 26.25 82 GLN A C 1
ATOM 611 O O . GLN A 1 84 ? 27.400 11.243 28.647 1.00 27.78 82 GLN A O 1
ATOM 617 N N . LEU A 1 85 ? 29.125 11.552 27.172 1.00 26.35 83 LEU A N 1
ATOM 618 C CA . LEU A 1 85 ? 28.605 12.710 26.500 1.00 26.60 83 LEU A CA 1
ATOM 619 C C . LEU A 1 85 ? 28.655 12.492 24.969 1.00 27.65 83 LEU A C 1
ATOM 620 O O . LEU A 1 85 ? 29.700 12.076 24.386 1.00 29.81 83 LEU A O 1
ATOM 625 N N . LEU A 1 86 ? 27.567 12.846 24.314 1.00 26.80 84 LEU A N 1
ATOM 626 C CA . LEU A 1 86 ? 27.491 12.800 22.869 1.00 28.78 84 LEU A CA 1
ATOM 627 C C . LEU A 1 86 ? 27.306 14.241 22.425 1.00 30.10 84 LEU A C 1
ATOM 628 O O . LEU A 1 86 ? 26.407 14.924 22.927 1.00 29.91 84 LEU A O 1
ATOM 633 N N . PHE A 1 87 ? 28.127 14.649 21.463 1.00 30.39 85 PHE A N 1
ATOM 634 C CA . PHE A 1 87 ? 28.203 15.998 21.035 1.00 32.57 85 PHE A CA 1
ATOM 635 C C . PHE A 1 87 ? 27.491 16.187 19.722 1.00 33.61 85 PHE A C 1
ATOM 636 O O . PHE A 1 87 ? 27.752 15.442 18.747 1.00 34.93 85 PHE A O 1
ATOM 644 N N . ASP A 1 88 ? 26.674 17.226 19.690 1.00 32.60 86 ASP A N 1
ATOM 645 C CA . ASP A 1 88 ? 26.133 17.794 18.466 1.00 33.78 86 ASP A CA 1
ATOM 646 C C . ASP A 1 88 ? 26.671 19.242 18.386 1.00 34.87 86 ASP A C 1
ATOM 647 O O . ASP A 1 88 ? 26.014 20.197 18.824 1.00 33.86 86 ASP A O 1
ATOM 652 N N . ARG A 1 89 ? 27.886 19.394 17.835 1.00 37.09 87 ARG A N 1
ATOM 653 C CA . ARG A 1 89 ? 28.566 20.678 17.831 1.00 38.52 87 ARG A CA 1
ATOM 654 C C . ARG A 1 89 ? 27.925 21.676 16.868 1.00 40.27 87 ARG A C 1
ATOM 655 O O . ARG A 1 89 ? 27.827 22.870 17.186 1.00 41.25 87 ARG A O 1
ATOM 663 N N . ARG A 1 90 ? 27.424 21.216 15.729 1.00 39.07 88 ARG A N 1
ATOM 664 C CA . ARG A 1 90 ? 26.643 22.114 14.883 1.00 40.49 88 ARG A CA 1
ATOM 665 C C . ARG A 1 90 ? 25.541 22.865 15.695 1.00 38.19 88 ARG A C 1
ATOM 666 O O . ARG A 1 90 ? 25.350 24.078 15.546 1.00 39.12 88 ARG A O 1
ATOM 674 N N . ASN A 1 91 ? 24.822 22.156 16.569 1.00 34.96 89 ASN A N 1
ATOM 675 C CA . ASN A 1 91 ? 23.721 22.813 17.311 1.00 33.18 89 ASN A CA 1
ATOM 676 C C . ASN A 1 91 ? 24.056 23.295 18.709 1.00 33.28 89 ASN A C 1
ATOM 677 O O . ASN A 1 91 ? 23.253 23.973 19.335 1.00 34.31 89 ASN A O 1
ATOM 682 N N . GLY A 1 92 ? 25.240 22.966 19.186 1.00 33.05 90 GLY A N 1
ATOM 683 C CA . GLY A 1 92 ? 25.624 23.307 20.542 1.00 33.14 90 GLY A CA 1
ATOM 684 C C . GLY A 1 92 ? 24.817 22.571 21.602 1.00 31.26 90 GLY A C 1
ATOM 685 O O . GLY A 1 92 ? 24.364 23.177 22.571 1.00 31.50 90 GLY A O 1
ATOM 686 N N . VAL A 1 93 ? 24.702 21.248 21.428 1.00 28.40 91 VAL A N 1
ATOM 687 C CA . VAL A 1 93 ? 23.933 20.393 22.277 1.00 28.11 91 VAL A CA 1
ATOM 688 C C . VAL A 1 93 ? 24.787 19.175 22.611 1.00 27.97 91 VAL A C 1
ATOM 689 O O . VAL A 1 93 ? 25.452 18.572 21.744 1.00 29.54 91 VAL A O 1
ATOM 693 N N . VAL A 1 94 ? 24.771 18.816 23.881 1.00 26.74 92 VAL A N 1
ATOM 694 C CA . VAL A 1 94 ? 25.355 17.610 24.333 1.00 27.39 92 VAL A CA 1
ATOM 695 C C . VAL A 1 94 ? 24.311 16.732 24.982 1.00 26.80 92 VAL A C 1
ATOM 696 O O . VAL A 1 94 ? 23.485 17.209 25.755 1.00 26.97 92 VAL A O 1
ATOM 700 N N A ARG A 1 95 ? 24.389 15.436 24.725 0.50 27.48 93 ARG A N 1
ATOM 701 N N B ARG A 1 95 ? 24.369 15.433 24.700 0.50 26.99 93 ARG A N 1
ATOM 702 C CA A ARG A 1 95 ? 23.511 14.490 25.365 0.50 26.65 93 ARG A CA 1
ATOM 703 C CA B ARG A 1 95 ? 23.501 14.470 25.355 0.50 25.78 93 ARG A CA 1
ATOM 704 C C A ARG A 1 95 ? 24.254 13.664 26.391 0.50 27.26 93 ARG A C 1
ATOM 705 C C B ARG A 1 95 ? 24.255 13.663 26.391 0.50 26.77 93 ARG A C 1
ATOM 706 O O A ARG A 1 95 ? 25.333 13.152 26.105 0.50 28.95 93 ARG A O 1
ATOM 707 O O B ARG A 1 95 ? 25.340 13.159 26.108 0.50 28.36 93 ARG A O 1
ATOM 722 N N . LEU A 1 96 ? 23.731 13.630 27.610 1.00 25.78 94 LEU A N 1
ATOM 723 C CA . LEU A 1 96 ? 24.233 12.771 28.638 1.00 26.41 94 LEU A CA 1
ATOM 724 C C . LEU A 1 96 ? 23.751 11.357 28.397 1.00 26.08 94 LEU A C 1
ATOM 725 O O . LEU A 1 96 ? 22.611 11.186 28.034 1.00 24.21 94 LEU A O 1
ATOM 730 N N . ALA A 1 97 ? 24.590 10.356 28.620 1.00 24.23 95 ALA A N 1
ATOM 731 C CA . ALA A 1 97 ? 24.178 8.996 28.420 1.00 25.05 95 ALA A CA 1
ATOM 732 C C . ALA A 1 97 ? 24.976 8.005 29.238 1.00 25.84 95 ALA A C 1
ATOM 733 O O . ALA A 1 97 ? 26.107 8.294 29.621 1.00 24.73 95 ALA A O 1
ATOM 735 N N . ARG A 1 98 ? 24.417 6.791 29.404 1.00 25.05 96 ARG A N 1
ATOM 736 C CA . ARG A 1 98 ? 25.147 5.676 29.987 1.00 26.87 96 ARG A CA 1
ATOM 737 C C . ARG A 1 98 ? 25.698 6.019 31.385 1.00 27.65 96 ARG A C 1
ATOM 738 O O . ARG A 1 98 ? 26.769 5.583 31.784 1.00 27.68 96 ARG A O 1
ATOM 746 N N . ILE A 1 99 ? 24.903 6.720 32.160 1.00 27.39 97 ILE A N 1
ATOM 747 C CA . ILE A 1 99 ? 25.265 7.090 33.522 1.00 26.98 97 ILE A CA 1
ATOM 748 C C . ILE A 1 99 ? 24.989 5.877 34.395 1.00 26.32 97 ILE A C 1
ATOM 749 O O . ILE A 1 99 ? 23.908 5.267 34.302 1.00 26.61 97 ILE A O 1
ATOM 754 N N . VAL A 1 100 ? 25.980 5.474 35.190 1.00 26.62 98 VAL A N 1
ATOM 755 C CA . VAL A 1 100 ? 25.842 4.366 36.140 1.00 25.49 98 VAL A CA 1
ATOM 756 C C . VAL A 1 100 ? 26.821 4.545 37.271 1.00 27.90 98 VAL A C 1
ATOM 757 O O . VAL A 1 100 ? 27.933 5.049 37.081 1.00 25.59 98 VAL A O 1
ATOM 761 N N . LEU A 1 101 ? 26.411 4.091 38.443 1.00 26.75 99 LEU A N 1
ATOM 762 C CA . LEU A 1 101 ? 27.268 3.997 39.572 1.00 28.75 99 LEU A CA 1
ATOM 763 C C . LEU A 1 101 ? 27.431 2.502 39.841 1.00 30.92 99 LEU A C 1
ATOM 764 O O . LEU A 1 101 ? 26.441 1.729 39.637 1.00 30.64 99 LEU A O 1
ATOM 769 N N . ALA A 1 102 ? 28.637 2.092 40.240 1.00 32.13 100 ALA A N 1
ATOM 770 C CA . ALA A 1 102 ? 28.848 0.751 40.769 1.00 34.44 100 ALA A CA 1
ATOM 771 C C . ALA A 1 102 ? 27.710 0.405 41.736 1.00 35.36 100 ALA A C 1
ATOM 772 O O . ALA A 1 102 ? 27.339 1.261 42.569 1.00 34.61 100 ALA A O 1
ATOM 774 N N . PRO A 1 103 ? 27.214 -0.868 41.715 1.00 36.92 101 PRO A N 1
ATOM 775 C CA . PRO A 1 103 ? 26.153 -1.171 42.703 1.00 37.81 101 PRO A CA 1
ATOM 776 C C . PRO A 1 103 ? 26.534 -0.854 44.142 1.00 39.21 101 PRO A C 1
ATOM 777 O O . PRO A 1 103 ? 25.712 -0.353 44.875 1.00 39.10 101 PRO A O 1
ATOM 781 N N . SER A 1 104 ? 27.789 -1.062 44.532 1.00 40.75 102 SER A N 1
ATOM 782 C CA . SER A 1 104 ? 28.203 -0.769 45.894 1.00 42.20 102 SER A CA 1
ATOM 783 C C . SER A 1 104 ? 28.290 0.720 46.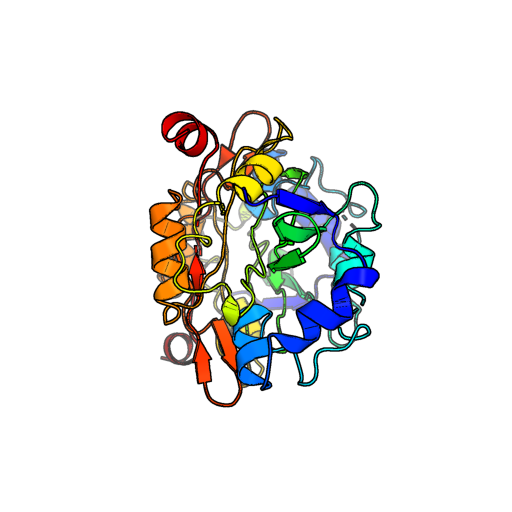217 1.00 42.62 102 SER A C 1
ATOM 784 O O . SER A 1 104 ? 28.605 1.088 47.369 1.00 44.19 102 SER A O 1
ATOM 787 N N . ALA A 1 105 ? 28.080 1.584 45.225 1.00 40.59 103 ALA A N 1
ATOM 788 C CA . ALA A 1 105 ? 28.201 3.011 45.447 1.00 40.72 103 ALA A CA 1
ATOM 789 C C . ALA A 1 105 ? 26.834 3.657 45.431 1.00 40.25 103 ALA A C 1
ATOM 790 O O . ALA A 1 105 ? 26.763 4.860 45.617 1.00 40.01 103 ALA A O 1
ATOM 792 N N . ARG A 1 106 ? 25.764 2.877 45.195 1.00 39.66 104 ARG A N 1
ATOM 793 C CA . ARG A 1 106 ? 24.415 3.428 45.082 1.00 38.74 104 ARG A CA 1
ATOM 794 C C . ARG A 1 106 ? 23.872 3.746 46.452 1.00 40.11 104 ARG A C 1
ATOM 795 O O . ARG A 1 106 ? 24.337 3.185 47.406 1.00 39.53 104 ARG A O 1
ATOM 803 N N . GLY A 1 107 ? 22.913 4.671 46.535 1.00 41.61 105 GLY A N 1
ATOM 804 C CA . GLY A 1 107 ? 22.234 4.988 47.816 1.00 43.32 105 GLY A CA 1
ATOM 805 C C . GLY A 1 107 ? 23.109 5.740 48.790 1.00 45.13 105 GLY A C 1
ATOM 806 O O . GLY A 1 107 ? 22.925 5.639 49.996 1.00 46.70 105 GLY A O 1
ATOM 807 N N . GLN A 1 108 ? 24.090 6.486 48.285 1.00 45.82 106 GLN A N 1
ATOM 808 C CA . GLN A 1 108 ? 25.087 7.164 49.151 1.00 47.66 106 GLN A CA 1
ATOM 809 C C . GLN A 1 108 ? 25.211 8.653 48.788 1.00 46.22 106 GLN A C 1
ATOM 810 O O . GLN A 1 108 ? 26.234 9.285 49.046 1.00 47.05 106 GLN A O 1
ATOM 816 N N . GLY A 1 109 ? 24.170 9.193 48.181 1.00 44.66 107 GLY A N 1
ATOM 817 C CA . GLY A 1 109 ? 24.202 10.529 47.593 1.00 43.95 107 GLY A CA 1
ATOM 818 C C . GLY A 1 109 ? 25.429 10.810 46.708 1.00 42.90 107 GLY A C 1
ATOM 819 O O . GLY A 1 109 ? 25.992 11.914 46.772 1.00 44.39 107 GLY A O 1
ATOM 820 N N . LEU A 1 110 ? 25.848 9.821 45.911 1.00 39.26 108 LEU A N 1
ATOM 821 C CA . LEU A 1 110 ? 26.898 10.040 44.894 1.00 37.96 108 LEU A CA 1
ATOM 822 C C . LEU A 1 110 ? 26.309 10.350 43.487 1.00 35.27 108 LEU A C 1
ATOM 823 O O . LEU A 1 110 ? 27.036 10.883 42.611 1.00 33.25 108 LEU A O 1
ATOM 828 N N . GLY A 1 111 ? 25.000 10.085 43.326 1.00 34.47 109 GLY A N 1
ATOM 829 C CA . GLY A 1 111 ? 24.267 10.367 42.038 1.00 33.64 109 GLY A CA 1
ATOM 830 C C . GLY A 1 111 ? 24.373 11.811 41.637 1.00 33.50 109 GLY A C 1
ATOM 831 O O . GLY A 1 111 ? 24.865 12.124 40.549 1.00 33.19 109 GLY A O 1
ATOM 832 N N . LEU A 1 112 ? 23.968 12.705 42.552 1.00 34.17 110 LEU A N 1
ATOM 833 C CA . LEU A 1 112 ? 24.001 14.130 42.269 1.00 34.43 110 LEU A CA 1
ATOM 834 C C . LEU A 1 112 ? 25.398 14.704 42.070 1.00 34.51 110 LEU A C 1
ATOM 835 O O . LEU A 1 112 ? 25.621 15.453 41.107 1.00 35.39 110 LEU A O 1
ATOM 840 N N . PRO A 1 113 ? 26.363 14.378 42.959 1.00 34.54 111 PRO A N 1
ATOM 841 C CA . PRO A 1 113 ? 27.723 14.844 42.639 1.00 35.52 111 PRO A CA 1
ATOM 842 C C . PRO A 1 113 ? 28.209 14.404 41.256 1.00 33.80 111 PRO A C 1
ATOM 843 O O . PRO A 1 113 ? 28.879 15.188 40.528 1.00 31.93 111 PRO A O 1
ATOM 855 N N . LEU A 1 115 ? 26.369 13.795 38.534 1.00 30.35 113 LEU A N 1
ATOM 856 C CA . LEU A 1 115 ? 25.651 14.639 37.548 1.00 30.11 113 LEU A CA 1
ATOM 857 C C . LEU A 1 115 ? 26.197 16.064 37.495 1.00 30.30 113 LEU A C 1
ATOM 858 O O . LEU A 1 115 ? 26.405 16.621 36.416 1.00 29.93 113 LEU A O 1
ATOM 863 N N . GLU A 1 116 ? 26.535 16.623 38.657 1.00 32.84 114 GLU A N 1
ATOM 864 C CA . GLU A 1 116 ? 26.982 17.994 38.679 1.00 33.36 114 GLU A CA 1
ATOM 865 C C . GLU A 1 116 ? 28.331 18.095 37.950 1.00 34.08 114 GLU A C 1
ATOM 866 O O . GLU A 1 116 ? 28.562 19.027 37.171 1.00 33.67 114 GLU A O 1
ATOM 872 N N . ALA A 1 117 ? 29.195 17.124 38.188 1.00 33.38 115 ALA A N 1
ATOM 873 C CA . ALA A 1 117 ? 30.520 17.047 37.529 1.00 34.45 115 ALA A CA 1
ATOM 874 C C . ALA A 1 117 ? 30.373 16.858 36.005 1.00 33.28 115 ALA A C 1
ATOM 875 O O . ALA A 1 117 ? 31.083 17.477 35.220 1.00 34.58 115 ALA A O 1
ATOM 877 N N . LEU A 1 118 ? 29.411 16.023 35.610 1.00 32.29 116 LEU A N 1
ATOM 878 C CA . LEU A 1 118 ? 29.231 15.676 34.203 1.00 30.95 116 LEU A CA 1
ATOM 879 C C . LEU A 1 118 ? 28.689 16.881 33.469 1.00 30.72 116 LEU A C 1
ATOM 880 O O . LEU A 1 118 ? 29.170 17.239 32.379 1.00 29.21 116 LEU A O 1
ATOM 885 N N . LEU A 1 119 ? 27.723 17.535 34.103 1.00 29.77 117 LEU A N 1
ATOM 886 C CA . LEU A 1 119 ? 27.202 18.813 33.583 1.00 30.60 117 LEU A CA 1
ATOM 887 C C . LEU A 1 119 ? 28.326 19.877 33.400 1.00 32.36 117 LEU A C 1
ATOM 888 O O . LEU A 1 119 ? 28.377 20.573 32.368 1.00 32.36 117 LEU A O 1
ATOM 893 N N . ALA A 1 120 ? 29.212 20.023 34.402 1.00 33.05 118 ALA A N 1
ATOM 894 C CA . ALA A 1 120 ? 30.344 20.916 34.312 1.00 34.15 118 ALA A CA 1
ATOM 895 C C . ALA A 1 120 ? 31.144 20.639 33.049 1.00 34.08 118 ALA A C 1
ATOM 896 O O . ALA A 1 120 ? 31.476 21.593 32.337 1.00 34.22 118 ALA A O 1
ATOM 898 N N . GLU A 1 121 ? 31.399 19.341 32.749 1.00 33.67 119 GLU A N 1
ATOM 899 C CA . GLU A 1 121 ? 32.138 18.952 31.537 1.00 34.14 119 GLU A CA 1
ATOM 900 C C . GLU A 1 121 ? 31.354 19.248 30.249 1.00 33.59 119 GLU A C 1
ATOM 901 O O . GLU A 1 121 ? 31.913 19.717 29.256 1.00 33.17 119 GLU A O 1
ATOM 907 N N . ALA A 1 122 ? 30.047 18.999 30.286 1.00 31.66 120 ALA A N 1
ATOM 908 C CA . ALA A 1 122 ? 29.192 19.238 29.143 1.00 31.31 120 ALA A CA 1
ATOM 909 C C . ALA A 1 122 ? 29.135 20.716 28.747 1.00 33.27 120 ALA A C 1
ATOM 910 O O . ALA A 1 122 ? 29.158 21.029 27.534 1.00 34.27 120 ALA A O 1
ATOM 912 N N . PHE A 1 123 ? 29.027 21.604 29.747 1.00 33.15 121 PHE A N 1
ATOM 913 C CA . PHE A 1 123 ? 29.033 23.049 29.539 1.00 34.79 121 PHE A CA 1
ATOM 914 C C . PHE A 1 123 ? 30.398 23.782 29.500 1.00 38.27 121 PHE A C 1
ATOM 915 O O . PHE A 1 123 ? 30.439 25.017 29.286 1.00 39.00 121 PHE A O 1
ATOM 923 N N . ALA A 1 124 ? 31.488 23.038 29.697 1.00 38.62 122 ALA A N 1
ATOM 924 C CA . ALA A 1 124 ? 32.850 23.583 29.655 1.00 41.61 122 ALA A CA 1
ATOM 925 C C . ALA A 1 124 ? 33.065 24.364 28.370 1.00 43.06 122 ALA A C 1
ATOM 926 O O . ALA A 1 124 ? 33.561 25.483 28.406 1.00 44.10 122 ALA A O 1
ATOM 928 N N . ASP A 1 125 ? 32.704 23.775 27.237 1.00 41.98 123 ASP A N 1
ATOM 929 C CA . ASP A 1 125 ? 32.772 24.495 25.989 1.00 43.31 123 ASP A CA 1
ATOM 930 C C . ASP A 1 125 ? 31.642 25.533 25.950 1.00 42.95 123 ASP A C 1
ATOM 931 O O . ASP A 1 125 ? 30.429 25.219 25.920 1.00 39.47 123 ASP A O 1
ATOM 936 N N . ALA A 1 126 ? 32.042 26.785 25.918 1.00 43.03 124 ALA A N 1
ATOM 937 C CA . ALA A 1 126 ? 31.084 27.886 25.896 1.00 43.61 124 ALA A CA 1
ATOM 938 C C . ALA A 1 126 ? 30.090 27.839 24.715 1.00 42.71 124 ALA A C 1
ATOM 939 O O . ALA A 1 126 ? 29.030 28.465 24.790 1.00 43.20 124 ALA A O 1
ATOM 941 N N . ASP A 1 127 ? 30.388 27.100 23.639 1.00 42.56 125 ASP A N 1
ATOM 942 C CA . ASP A 1 127 ? 29.432 26.982 22.491 1.00 42.95 125 ASP A CA 1
ATOM 943 C C . ASP A 1 127 ? 28.245 26.059 22.750 1.00 39.38 125 ASP A C 1
ATOM 944 O O . ASP A 1 127 ? 27.276 26.054 21.962 1.00 38.41 125 ASP A O 1
ATOM 949 N N . ILE A 1 128 ? 28.328 25.261 23.811 1.00 36.39 126 ILE A N 1
ATOM 950 C CA . ILE A 1 128 ? 27.195 24.394 24.211 1.00 34.65 126 ILE A CA 1
ATOM 951 C C . ILE A 1 128 ? 26.181 25.212 24.980 1.00 34.25 126 ILE A C 1
ATOM 952 O O . ILE A 1 128 ? 26.528 25.860 25.963 1.00 36.50 126 ILE A O 1
ATOM 957 N N . GLU A 1 129 ? 24.942 25.230 24.496 1.00 32.06 127 GLU A N 1
ATOM 958 C CA . GLU A 1 129 ? 23.880 25.983 25.092 1.00 32.89 127 GLU A CA 1
ATOM 959 C C . GLU A 1 129 ? 22.819 25.116 25.707 1.00 30.53 127 GLU A C 1
ATOM 960 O O . GLU A 1 129 ? 21.987 25.623 26.448 1.00 29.81 127 GLU A O 1
ATOM 966 N N . ARG A 1 130 ? 22.841 23.811 25.424 1.00 29.04 128 ARG A N 1
ATOM 967 C CA . ARG A 1 130 ? 21.796 22.929 25.846 1.00 28.07 128 ARG A CA 1
ATOM 968 C C . ARG A 1 130 ? 22.371 21.560 26.114 1.00 26.31 128 ARG A C 1
ATOM 969 O O . ARG A 1 130 ? 23.183 21.059 25.360 1.00 29.04 128 ARG A O 1
ATOM 977 N N . VAL A 1 131 ? 21.891 20.936 27.162 1.00 26.56 129 VAL A N 1
ATOM 978 C CA . VAL A 1 131 ? 22.209 19.562 27.525 1.00 26.06 129 VAL A CA 1
ATOM 979 C C . VAL A 1 131 ? 20.878 18.768 27.600 1.00 25.18 129 VAL A C 1
ATOM 980 O O . VAL A 1 131 ? 19.862 19.306 27.999 1.00 23.83 129 VAL A O 1
ATOM 984 N N . GLU A 1 132 ? 20.907 17.505 27.244 1.00 23.96 130 GLU A N 1
ATOM 985 C CA . GLU A 1 132 ? 19.711 16.749 27.171 1.00 23.61 130 GLU A CA 1
ATOM 986 C C . GLU A 1 132 ? 19.997 15.279 27.504 1.00 24.32 130 GLU A C 1
ATOM 987 O O . GLU A 1 132 ? 21.171 14.836 27.611 1.00 24.05 130 GLU A O 1
ATOM 993 N N . LEU A 1 133 ? 18.915 14.548 27.738 1.00 23.74 131 LEU A N 1
ATOM 994 C CA . LEU A 1 133 ? 19.021 13.126 28.039 1.00 23.37 131 LEU A CA 1
ATOM 995 C C . LEU A 1 133 ? 17.722 12.374 27.791 1.00 23.14 131 LEU A C 1
ATOM 996 O O . LEU A 1 133 ? 16.679 12.972 27.684 1.00 22.58 131 LEU A O 1
ATOM 1001 N N . ASN A 1 134 ? 17.839 11.052 27.607 1.00 22.10 132 ASN A N 1
ATOM 1002 C CA . ASN A 1 134 ? 16.721 10.150 27.492 1.00 21.70 132 ASN A CA 1
ATOM 1003 C C . ASN A 1 134 ? 16.758 9.294 28.718 1.00 21.96 132 ASN A C 1
ATOM 1004 O O . ASN A 1 134 ? 17.860 8.865 29.112 1.00 21.19 132 ASN A O 1
ATOM 1009 N N . VAL A 1 135 ? 15.600 8.972 29.267 1.00 19.11 133 VAL A N 1
ATOM 1010 C CA . VAL A 1 135 ? 15.491 8.058 30.377 1.00 21.56 133 VAL A CA 1
ATOM 1011 C C . VAL A 1 135 ? 14.238 7.179 30.239 1.00 19.15 133 VAL A C 1
ATOM 1012 O O . VAL A 1 135 ? 13.166 7.664 29.857 1.00 18.76 133 VAL A O 1
ATOM 1016 N N . TYR A 1 136 ? 14.341 5.854 30.441 1.00 19.30 134 TYR A N 1
ATOM 1017 C CA . TYR A 1 136 ? 13.119 5.055 30.341 1.00 20.12 134 TYR A CA 1
ATOM 1018 C C . TYR A 1 136 ? 12.152 5.470 31.407 1.00 18.97 134 TYR A C 1
ATOM 1019 O O . TYR A 1 136 ? 12.566 5.855 32.509 1.00 19.48 134 TYR A O 1
ATOM 1028 N N . ASP A 1 137 ? 10.879 5.534 31.048 1.00 18.40 135 ASP A N 1
ATOM 1029 C CA . ASP A 1 137 ? 9.889 6.087 31.924 1.00 18.96 135 ASP A CA 1
ATOM 1030 C C . ASP A 1 137 ? 9.823 5.375 33.283 1.00 19.38 135 ASP A C 1
ATOM 1031 O O . ASP A 1 137 ? 9.593 6.005 34.312 1.00 20.05 135 ASP A O 1
ATOM 1036 N N . TRP A 1 138 ? 10.027 4.065 33.276 1.00 18.59 136 TRP A N 1
ATOM 1037 C CA . TRP A 1 138 ? 10.015 3.231 34.488 1.00 20.36 136 TRP A CA 1
ATOM 1038 C C . TRP A 1 138 ? 11.268 3.345 35.364 1.00 21.21 136 TRP A C 1
ATOM 1039 O O . TRP A 1 138 ? 11.281 2.759 36.443 1.00 22.27 136 TRP A O 1
ATOM 1050 N N . ASN A 1 139 ? 12.321 4.055 34.926 1.00 21.89 137 ASN A N 1
ATOM 1051 C CA . ASN A 1 139 ? 13.568 4.152 35.653 1.00 23.48 137 ASN A CA 1
ATOM 1052 C C . ASN A 1 139 ? 13.478 5.312 36.657 1.00 24.36 137 ASN A C 1
ATOM 1053 O O . ASN A 1 139 ? 13.971 6.426 36.457 1.00 23.92 137 ASN A O 1
ATOM 1058 N N . ALA A 1 140 ? 12.725 5.050 37.716 1.00 26.79 138 ALA A N 1
ATOM 1059 C CA . ALA A 1 140 ? 12.293 6.087 38.678 1.00 27.78 138 ALA A CA 1
ATOM 1060 C C . ALA A 1 140 ? 13.509 6.719 39.380 1.00 28.36 138 ALA A C 1
ATOM 1061 O O . ALA A 1 140 ? 13.570 7.960 39.561 1.00 28.39 138 ALA A O 1
ATOM 1063 N N . ALA A 1 141 ? 14.485 5.894 39.746 1.00 29.47 139 ALA A N 1
ATOM 1064 C CA . ALA A 1 141 ? 15.719 6.387 40.416 1.00 30.22 139 ALA A CA 1
ATOM 1065 C C . ALA A 1 141 ? 16.433 7.403 39.550 1.00 29.05 139 ALA A C 1
ATOM 1066 O O . ALA A 1 141 ? 16.794 8.500 39.987 1.00 28.54 139 ALA A O 1
ATOM 1068 N N . ALA A 1 142 ? 16.653 7.023 38.306 1.00 26.97 140 ALA A N 1
ATOM 1069 C CA . ALA A 1 142 ? 17.308 7.881 37.345 1.00 27.18 140 ALA A CA 1
ATOM 1070 C C . ALA A 1 142 ? 16.509 9.129 37.060 1.00 25.33 140 ALA A C 1
ATOM 1071 O O . ALA A 1 142 ? 17.003 10.243 37.094 1.00 25.93 140 ALA A O 1
ATOM 1073 N N . ARG A 1 143 ? 15.224 8.965 36.804 1.00 27.11 141 ARG A N 1
ATOM 1074 C CA . ARG A 1 143 ? 14.400 10.079 36.567 1.00 26.18 141 ARG A CA 1
ATOM 1075 C C . ARG A 1 143 ? 14.409 11.121 37.698 1.00 26.16 141 ARG A C 1
ATOM 1076 O O . ARG A 1 143 ? 14.433 12.334 37.453 1.00 26.07 141 ARG A O 1
ATOM 1084 N N . HIS A 1 144 ? 14.316 10.694 38.935 1.00 26.72 142 HIS A N 1
ATOM 1085 C CA . HIS A 1 144 ? 14.337 11.631 40.070 1.00 28.22 142 HIS A CA 1
ATOM 1086 C C . HIS A 1 144 ? 15.696 12.302 40.202 1.00 26.80 142 HIS A C 1
ATOM 1087 O O . HIS A 1 144 ? 15.791 13.499 40.450 1.00 26.67 142 HIS A O 1
ATOM 1094 N N . LEU A 1 145 ? 16.748 11.557 40.012 1.00 26.46 143 LEU A N 1
ATOM 1095 C CA . LEU A 1 145 ? 18.094 12.123 40.072 1.00 26.33 143 LEU A CA 1
ATOM 1096 C C . LEU A 1 145 ? 18.244 13.235 39.017 1.00 24.27 143 LEU A C 1
ATOM 1097 O O . LEU A 1 145 ? 18.735 14.366 39.330 1.00 24.39 143 LEU A O 1
ATOM 1102 N N . TYR A 1 146 ? 17.805 12.950 37.806 1.00 27.92 144 TYR A N 1
ATOM 1103 C CA . TYR A 1 146 ? 17.879 13.942 36.735 1.00 27.53 144 TYR A CA 1
ATOM 1104 C C . TYR A 1 146 ? 17.114 15.231 37.015 1.00 27.58 144 TYR A C 1
ATOM 1105 O O . TYR A 1 146 ? 17.609 16.321 36.765 1.00 27.22 144 TYR A O 1
ATOM 1114 N N . ARG A 1 147 ? 15.894 15.101 37.540 1.00 28.41 145 ARG A N 1
ATOM 1115 C CA . ARG A 1 147 ? 15.136 16.239 37.975 1.00 30.24 145 ARG A CA 1
ATOM 1116 C C . ARG A 1 147 ? 15.854 16.990 39.102 1.00 31.73 145 ARG A C 1
ATOM 1117 O O . ARG A 1 147 ? 15.923 18.227 39.104 1.00 31.30 145 ARG A O 1
ATOM 1125 N N . ARG A 1 148 ? 16.371 16.269 40.082 1.00 32.53 146 ARG A N 1
ATOM 1126 C CA . ARG A 1 148 ? 17.134 16.963 41.142 1.00 36.55 146 ARG A CA 1
ATOM 1127 C C . ARG A 1 148 ? 18.317 17.755 40.630 1.00 35.43 146 ARG A C 1
ATOM 1128 O O . ARG A 1 148 ? 18.647 18.774 41.199 1.00 35.93 146 ARG A O 1
ATOM 1136 N N . ALA A 1 149 ? 18.959 17.253 39.586 1.00 31.15 147 ALA A N 1
ATOM 1137 C CA . ALA A 1 149 ? 20.114 17.919 38.956 1.00 32.58 147 ALA A CA 1
ATOM 1138 C C . ALA A 1 149 ? 19.674 19.119 38.092 1.00 32.50 147 ALA A C 1
ATOM 1139 O O . ALA A 1 149 ? 20.519 19.828 37.585 1.00 32.80 147 ALA A O 1
ATOM 1141 N N . GLY A 1 150 ? 18.361 19.305 37.928 1.00 32.33 148 GLY A N 1
ATOM 1142 C CA . GLY A 1 150 ? 17.784 20.498 37.318 1.00 32.97 148 GLY A CA 1
ATOM 1143 C C . GLY A 1 150 ? 17.161 20.251 35.942 1.00 29.96 148 GLY A C 1
ATOM 1144 O O . GLY A 1 150 ? 16.663 21.187 35.350 1.00 30.64 148 GLY A O 1
ATOM 1145 N N . PHE A 1 151 ? 17.196 19.013 35.448 1.00 28.00 149 PHE A N 1
ATOM 1146 C CA . PHE A 1 151 ? 16.601 18.687 34.166 1.00 25.81 149 PHE A CA 1
ATOM 1147 C C . PHE A 1 151 ? 15.076 18.876 34.181 1.00 26.59 149 PHE A C 1
ATOM 1148 O O . PHE A 1 151 ? 14.428 18.530 35.127 1.00 25.05 149 PHE A O 1
ATOM 1156 N N . ARG A 1 152 ? 14.543 19.423 33.105 1.00 25.78 150 ARG A N 1
ATOM 1157 C CA . ARG A 1 152 ? 13.076 19.542 32.941 1.00 27.57 150 ARG A CA 1
ATOM 1158 C C . ARG A 1 152 ? 12.599 18.464 31.979 1.00 24.25 150 ARG A C 1
ATOM 1159 O O . ARG A 1 152 ? 13.280 18.177 30.943 1.00 22.62 150 ARG A O 1
ATOM 1167 N N . GLU A 1 153 ? 11.454 17.859 32.271 1.00 22.33 151 GLU A N 1
ATOM 1168 C CA . GLU A 1 153 ? 10.872 16.866 31.361 1.00 22.48 151 GLU A CA 1
ATOM 1169 C C . GLU A 1 153 ? 10.289 17.570 30.178 1.00 21.96 151 GLU A C 1
ATOM 1170 O O . GLU A 1 153 ? 9.593 18.524 30.337 1.00 22.64 151 GLU A O 1
ATOM 1176 N N . GLU A 1 154 ? 10.582 17.095 28.992 1.00 19.65 152 GLU A N 1
ATOM 1177 C CA . GLU A 1 154 ? 10.197 17.779 27.752 1.00 21.92 152 GLU A CA 1
ATOM 1178 C C . GLU A 1 154 ? 9.279 16.916 26.887 1.00 21.04 152 GLU A C 1
ATOM 1179 O O . GLU A 1 154 ? 8.725 17.387 25.923 1.00 21.19 152 GLU A O 1
ATOM 1185 N N . GLY A 1 155 ? 9.134 15.641 27.221 1.00 20.41 153 GLY A N 1
ATOM 1186 C CA . GLY A 1 155 ? 8.279 14.808 26.427 1.00 21.30 153 GLY A CA 1
ATOM 1187 C C . GLY A 1 155 ? 8.382 13.327 26.705 1.00 18.94 153 GLY A C 1
ATOM 1188 O O . GLY A 1 155 ? 9.129 12.894 27.546 1.00 18.72 153 GLY A O 1
ATOM 1189 N N . LEU A 1 156 ? 7.506 12.583 26.074 1.00 18.90 154 LEU A N 1
ATOM 1190 C CA . LEU A 1 156 ? 7.499 11.129 26.258 1.00 19.52 154 LEU A CA 1
ATOM 1191 C C . LEU A 1 156 ? 7.330 10.505 24.874 1.00 17.43 154 LEU A C 1
ATOM 1192 O O . LEU A 1 156 ? 6.263 10.654 24.245 1.00 18.64 154 LEU A O 1
ATOM 1197 N N . ARG A 1 157 ? 8.363 9.827 24.436 1.00 18.05 155 ARG A N 1
ATOM 1198 C CA . ARG A 1 157 ? 8.417 9.182 23.144 1.00 18.67 155 ARG A CA 1
ATOM 1199 C C . ARG A 1 157 ? 7.818 7.803 23.344 1.00 18.70 155 ARG A C 1
ATOM 1200 O O . ARG A 1 157 ? 8.384 6.983 24.007 1.00 18.44 155 ARG A O 1
ATOM 1208 N N . ARG A 1 158 ? 6.629 7.574 22.845 1.00 17.18 156 ARG A N 1
ATOM 1209 C CA . ARG A 1 158 ? 5.895 6.412 23.142 1.00 18.75 156 ARG A CA 1
ATOM 1210 C C . ARG A 1 158 ? 6.401 5.140 22.385 1.00 18.01 156 ARG A C 1
ATOM 1211 O O . ARG A 1 158 ? 6.605 5.146 21.186 1.00 16.51 156 ARG A O 1
ATOM 1219 N N . SER A 1 159 ? 6.521 4.035 23.120 1.00 19.85 157 SER A N 1
ATOM 1220 C CA . SER A 1 159 ? 6.752 2.740 22.489 1.00 19.46 157 SER A CA 1
ATOM 1221 C C . SER A 1 159 ? 7.935 2.774 21.531 1.00 17.87 157 SER A C 1
ATOM 1222 O O . SER A 1 159 ? 7.889 2.350 20.382 1.00 17.12 157 SER A O 1
ATOM 1225 N N . ALA A 1 160 ? 9.048 3.256 22.052 1.00 17.81 158 ALA A N 1
ATOM 1226 C CA . ALA A 1 160 ? 10.222 3.589 21.246 1.00 18.49 158 ALA A CA 1
ATOM 1227 C C . ALA A 1 160 ? 11.291 2.545 21.211 1.00 17.61 158 ALA A C 1
ATOM 1228 O O . ALA A 1 160 ? 12.047 2.432 20.230 1.00 20.78 158 ALA A O 1
ATOM 1230 N N . THR A 1 161 ? 11.463 1.794 22.294 1.00 17.03 159 THR A N 1
ATOM 1231 C CA . THR A 1 161 ? 12.614 0.871 22.393 1.00 18.18 159 THR A CA 1
ATOM 1232 C C . THR A 1 161 ? 12.101 -0.579 22.525 1.00 18.59 159 THR A C 1
ATOM 1233 O O . THR A 1 161 ? 11.344 -0.863 23.411 1.00 20.66 159 THR A O 1
ATOM 1237 N N . ARG A 1 162 ? 12.513 -1.461 21.631 1.00 16.35 160 ARG A N 1
ATOM 1238 C CA . ARG A 1 162 ? 12.097 -2.833 21.631 1.00 19.30 160 ARG A CA 1
ATOM 1239 C C . ARG A 1 162 ? 13.053 -3.640 22.471 1.00 20.07 160 ARG A C 1
ATOM 1240 O O . ARG A 1 162 ? 14.253 -3.710 22.192 1.00 21.88 160 ARG A O 1
ATOM 1248 N N . VAL A 1 163 ? 12.504 -4.311 23.474 1.00 22.34 161 VAL A N 1
ATOM 1249 C CA . VAL A 1 163 ? 13.258 -5.237 24.319 1.00 23.54 161 VAL A CA 1
ATOM 1250 C C . VAL A 1 163 ? 12.449 -6.497 24.469 1.00 25.19 161 VAL A C 1
ATOM 1251 O O . VAL A 1 163 ? 11.478 -6.565 25.276 1.00 25.34 161 VAL A O 1
ATOM 1255 N N . GLY A 1 164 ? 12.808 -7.494 23.684 1.00 27.87 162 GLY A N 1
ATOM 1256 C CA . GLY A 1 164 ? 12.122 -8.792 23.796 1.00 30.00 162 GLY A CA 1
ATOM 1257 C C . GLY A 1 164 ? 10.719 -8.569 23.289 1.00 29.81 162 GLY A C 1
ATOM 1258 O O . GLY A 1 164 ? 10.539 -7.985 22.234 1.00 30.06 162 GLY A O 1
ATOM 1259 N N . ARG A 1 165 ? 9.740 -8.913 24.093 1.00 31.15 163 ARG A N 1
ATOM 1260 C CA . ARG A 1 165 ? 8.355 -8.660 23.771 1.00 33.43 163 ARG A CA 1
ATOM 1261 C C . ARG A 1 165 ? 7.841 -7.335 24.316 1.00 32.24 163 ARG A C 1
ATOM 1262 O O . ARG A 1 165 ? 6.678 -7.069 24.212 1.00 34.51 163 ARG A O 1
ATOM 1270 N N . GLU A 1 166 ? 8.685 -6.527 24.921 1.00 29.99 164 GLU A N 1
ATOM 1271 C CA . GLU A 1 166 ? 8.224 -5.257 25.476 1.00 28.25 164 GLU A CA 1
ATOM 1272 C C . GLU A 1 166 ? 8.658 -4.148 24.569 1.00 24.23 164 GLU A C 1
ATOM 1273 O O . GLU A 1 166 ? 9.600 -4.326 23.773 1.00 21.00 164 GLU A O 1
ATOM 1279 N N . ARG A 1 167 ? 7.987 -3.013 24.687 1.00 20.41 165 ARG A N 1
ATOM 1280 C CA . ARG A 1 167 ? 8.416 -1.773 24.084 1.00 19.84 165 ARG A CA 1
ATOM 1281 C C . ARG A 1 167 ? 8.394 -0.721 25.173 1.00 20.63 165 ARG A C 1
ATOM 1282 O O . ARG A 1 167 ? 7.423 -0.623 25.874 1.00 22.11 165 ARG A O 1
ATOM 1290 N N . TRP A 1 168 ? 9.474 0.009 25.346 1.00 18.55 166 TRP A N 1
ATOM 1291 C CA . TRP A 1 168 ? 9.638 0.910 26.473 1.00 17.72 166 TRP A CA 1
ATOM 1292 C C . TRP A 1 168 ? 9.436 2.308 25.917 1.00 17.42 166 TRP A C 1
ATOM 1293 O O . TRP A 1 168 ? 9.848 2.647 24.810 1.00 17.72 166 TRP A O 1
ATOM 1304 N N . ASN A 1 169 ? 8.796 3.107 26.708 1.00 17.24 167 ASN A N 1
ATOM 1305 C CA . ASN A 1 169 ? 8.655 4.540 26.506 1.00 17.32 167 ASN A CA 1
ATOM 1306 C C . ASN A 1 169 ? 9.902 5.270 26.994 1.00 17.14 167 ASN A C 1
ATOM 1307 O O . ASN A 1 169 ? 10.442 4.897 27.984 1.00 19.02 167 ASN A O 1
ATOM 1312 N N . VAL A 1 170 ? 10.292 6.356 26.315 1.00 17.61 168 VAL A N 1
ATOM 1313 C CA . VAL A 1 170 ? 11.483 7.144 26.628 1.00 18.77 168 VAL A CA 1
ATOM 1314 C C . VAL A 1 170 ? 11.108 8.564 26.981 1.00 18.35 168 VAL A C 1
ATOM 1315 O O . VAL A 1 170 ? 10.448 9.263 26.196 1.00 18.18 168 VAL A O 1
ATOM 1319 N N . VAL A 1 171 ? 11.388 8.943 28.212 1.00 18.00 169 VAL A N 1
ATOM 1320 C CA . VAL A 1 171 ? 11.197 10.345 28.670 1.00 18.84 169 VAL A CA 1
ATOM 1321 C C . VAL A 1 171 ? 12.399 11.183 28.198 1.00 19.14 169 VAL A C 1
ATOM 1322 O O . VAL A 1 171 ? 13.570 10.827 28.389 1.00 20.07 169 VAL A O 1
ATOM 1326 N N . LEU A 1 172 ? 12.100 12.312 27.597 1.00 20.66 170 LEU A N 1
ATOM 1327 C CA . LEU A 1 172 ? 13.114 13.217 27.112 1.00 21.35 170 LEU A CA 1
ATOM 1328 C C . LEU A 1 172 ? 13.248 14.359 28.101 1.00 21.45 170 LEU A C 1
ATOM 1329 O O . LEU A 1 172 ? 12.265 14.874 28.574 1.00 20.13 170 LEU A O 1
ATOM 1342 N N . GLY A 1 174 ? 15.713 18.038 29.283 1.00 23.47 172 GLY A N 1
ATOM 1343 C CA . GLY A 1 174 ? 16.646 19.040 28.807 1.00 24.11 172 GLY A CA 1
ATOM 1344 C C . GLY A 1 174 ? 16.976 20.084 29.862 1.00 25.13 172 GLY A C 1
ATOM 1345 O O . GLY A 1 174 ? 16.181 20.278 30.802 1.00 24.85 172 GLY A O 1
ATOM 1346 N N . LEU A 1 175 ? 18.143 20.710 29.703 1.00 24.84 173 LEU A N 1
ATOM 1347 C CA . LEU A 1 175 ? 18.653 21.753 30.606 1.00 27.04 173 LEU A CA 1
ATOM 1348 C C . LEU A 1 175 ? 19.397 22.769 29.800 1.00 27.25 173 LEU A C 1
ATOM 1349 O O . LEU A 1 175 ? 20.326 22.407 29.060 1.00 28.47 173 LEU A O 1
ATOM 1354 N N . LEU A 1 176 ? 18.989 24.028 29.915 1.00 29.73 174 LEU A N 1
ATOM 1355 C CA . LEU A 1 176 ? 19.617 25.124 29.140 1.00 31.04 174 LEU A CA 1
ATOM 1356 C C . LEU A 1 176 ? 20.754 25.707 29.971 1.00 33.17 174 LEU A C 1
ATOM 1357 O O . LEU A 1 176 ? 20.729 25.679 31.204 1.00 32.41 174 LEU A O 1
ATOM 1362 N N . ARG A 1 177 ? 21.768 26.235 29.295 1.00 35.44 175 ARG A N 1
ATOM 1363 C CA . ARG A 1 177 ? 22.890 26.799 29.993 1.00 36.74 175 ARG A CA 1
ATOM 1364 C C . ARG A 1 177 ? 22.438 27.831 31.024 1.00 38.01 175 ARG A C 1
ATOM 1365 O O . ARG A 1 177 ? 22.934 27.820 32.150 1.00 37.04 175 ARG A O 1
ATOM 1373 N N . GLN A 1 178 ? 21.511 28.726 30.684 1.00 40.29 176 GLN A N 1
ATOM 1374 C CA . GLN A 1 178 ? 21.153 29.777 31.687 1.00 43.96 176 GLN A CA 1
ATOM 1375 C C . GLN A 1 178 ? 20.469 29.196 32.940 1.00 42.19 176 GLN A C 1
ATOM 1376 O O . GLN A 1 178 ? 20.683 29.696 34.059 1.00 41.41 176 GLN A O 1
ATOM 1382 N N . GLU A 1 179 ? 19.736 28.092 32.758 1.00 40.09 177 GLU A N 1
ATOM 1383 C CA . GLU A 1 179 ? 19.114 27.347 33.879 1.00 38.86 177 GLU A CA 1
ATOM 1384 C C . GLU A 1 179 ? 20.189 26.670 34.731 1.00 38.25 177 GLU A C 1
ATOM 1385 O O . GLU A 1 179 ? 20.168 26.750 35.966 1.00 40.28 177 GLU A O 1
ATOM 1391 N N . TRP A 1 180 ? 21.143 26.029 34.077 1.00 38.56 178 TRP A N 1
ATOM 1392 C CA . TRP A 1 180 ? 22.270 25.387 34.764 1.00 38.82 178 TRP A CA 1
ATOM 1393 C C . TRP A 1 180 ? 23.092 26.413 35.536 1.00 42.54 178 TRP A C 1
ATOM 1394 O O . TRP A 1 180 ? 23.529 26.183 36.652 1.00 40.87 178 TRP A O 1
ATOM 1405 N N . ALA A 1 181 ? 23.322 27.554 34.922 1.00 47.25 179 ALA A N 1
ATOM 1406 C CA . ALA A 1 181 ? 24.093 28.600 35.581 1.00 53.21 179 ALA A CA 1
ATOM 1407 C C . ALA A 1 181 ? 23.300 29.175 36.787 1.00 56.89 179 ALA A C 1
ATOM 1408 O O . ALA A 1 181 ? 23.849 29.332 37.876 1.00 58.70 179 ALA A O 1
ATOM 1410 N N . ALA A 1 182 ? 22.019 29.476 36.584 1.00 60.64 180 ALA A N 1
ATOM 1411 C CA . ALA A 1 182 ? 21.139 29.953 37.646 1.00 64.62 180 ALA A CA 1
ATOM 1412 C C . ALA A 1 182 ? 21.130 29.013 38.832 1.00 68.31 180 ALA A C 1
ATOM 1413 O O . ALA A 1 182 ? 21.161 29.465 39.958 1.00 69.82 180 ALA A O 1
ATOM 1415 N N . GLY A 1 183 ? 21.086 27.703 38.579 1.00 42.56 181 GLY A N 1
ATOM 1416 C CA . GLY A 1 183 ? 21.032 26.704 39.656 1.00 46.14 181 GLY A CA 1
ATOM 1417 C C . GLY A 1 183 ? 22.394 26.595 40.332 1.00 49.61 181 GLY A C 1
ATOM 1418 O O . GLY A 1 183 ? 22.472 26.372 41.547 1.00 51.20 181 GLY A O 1
ATOM 1419 N N . GLY A 1 184 ? 23.462 26.802 39.541 1.00 53.01 182 GLY A N 1
ATOM 1420 C CA . GLY A 1 184 ? 24.869 26.716 39.999 1.00 54.20 182 GLY A CA 1
ATOM 1421 C C . GLY A 1 184 ? 25.857 26.634 38.829 1.00 55.31 182 GLY A C 1
ATOM 1422 O O . GLY A 1 184 ? 26.644 25.674 38.714 1.00 56.79 182 GLY A O 1
ATOM 1423 N N . GLU B 1 13 ? -4.066 11.118 -6.747 1.00 69.46 11 GLU B N 1
ATOM 1424 C CA . GLU B 1 13 ? -3.758 12.581 -6.527 1.00 69.51 11 GLU B CA 1
ATOM 1425 C C . GLU B 1 13 ? -2.257 12.822 -6.692 1.00 66.68 11 GLU B C 1
ATOM 1426 O O . GLU B 1 13 ? -1.835 13.810 -7.298 1.00 67.87 11 GLU B O 1
ATOM 1432 N N . LEU B 1 14 ? -1.467 11.912 -6.128 1.00 63.55 12 LEU B N 1
ATOM 1433 C CA . LEU B 1 14 ? -0.023 11.910 -6.301 1.00 60.79 12 LEU B CA 1
ATOM 1434 C C . LEU B 1 14 ? 0.547 10.537 -5.996 1.00 57.83 12 LEU B C 1
ATOM 1435 O O . LEU B 1 14 ? -0.101 9.716 -5.356 1.00 57.66 12 LEU B O 1
ATOM 1440 N N . GLN B 1 15 ? 1.759 10.295 -6.458 1.00 55.40 13 GLN B N 1
ATOM 1441 C CA . GLN B 1 15 ? 2.419 9.014 -6.276 1.00 53.40 13 GLN B CA 1
ATOM 1442 C C . GLN B 1 15 ? 3.876 9.256 -5.916 1.00 49.71 13 GLN B C 1
ATOM 1443 O O . GLN B 1 15 ? 4.527 10.099 -6.517 1.00 50.51 13 GLN B O 1
ATOM 1449 N N . LEU B 1 16 ? 4.356 8.514 -4.931 1.00 45.03 14 LEU B N 1
ATOM 1450 C CA . LEU B 1 16 ? 5.767 8.509 -4.544 1.00 43.15 14 LEU B CA 1
ATOM 1451 C C . LEU B 1 16 ? 6.546 7.551 -5.444 1.00 44.73 14 LEU B C 1
ATOM 1452 O O . LEU B 1 16 ? 6.118 6.408 -5.666 1.00 45.16 14 LEU B O 1
ATOM 1457 N N . VAL B 1 17 ? 7.657 8.027 -5.977 1.00 44.37 15 VAL B N 1
ATOM 1458 C CA . VAL B 1 17 ? 8.595 7.163 -6.688 1.00 45.34 15 VAL B CA 1
ATOM 1459 C C . VAL B 1 17 ? 9.982 7.409 -6.088 1.00 44.08 15 VAL B C 1
ATOM 1460 O O . VAL B 1 17 ? 10.216 8.464 -5.474 1.00 39.90 15 VAL B O 1
ATOM 1464 N N . PRO B 1 18 ? 10.890 6.424 -6.218 1.00 43.32 16 PRO B N 1
ATOM 1465 C CA . PRO B 1 18 ? 12.230 6.638 -5.700 1.00 41.87 16 PRO B CA 1
ATOM 1466 C C . PRO B 1 18 ? 12.831 7.903 -6.269 1.00 42.50 16 PRO B C 1
ATOM 1467 O O . PRO B 1 18 ? 12.606 8.244 -7.437 1.00 43.30 16 PRO B O 1
ATOM 1471 N N . PHE B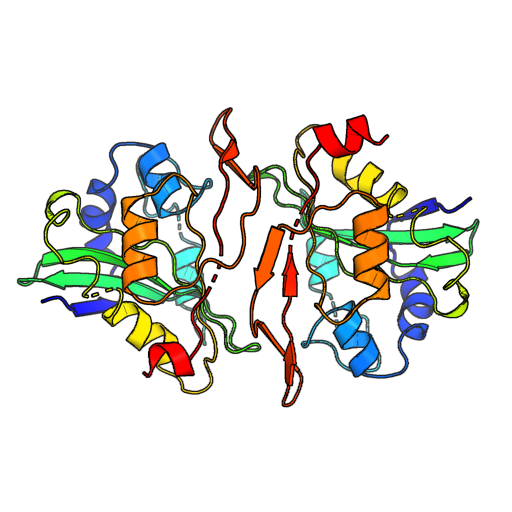 1 19 ? 13.534 8.633 -5.417 1.00 41.26 17 PHE B N 1
ATOM 1472 C CA . PHE B 1 19 ? 14.244 9.844 -5.853 1.00 41.97 17 PHE B CA 1
ATOM 1473 C C . PHE B 1 19 ? 15.306 9.490 -6.864 1.00 44.40 17 PHE B C 1
ATOM 1474 O O . PHE B 1 19 ? 16.120 8.636 -6.636 1.00 45.95 17 PHE B O 1
ATOM 1482 N N . GLN B 1 20 ? 15.317 10.182 -7.971 1.00 48.13 18 GLN B N 1
ATOM 1483 C CA . GLN B 1 20 ? 16.409 10.018 -8.936 1.00 52.21 18 GLN B CA 1
ATOM 1484 C C . GLN B 1 20 ? 17.299 11.253 -9.031 1.00 53.28 18 GLN B C 1
ATOM 1485 O O . GLN B 1 20 ? 16.836 12.400 -8.832 1.00 53.56 18 GLN B O 1
ATOM 1491 N N . LEU B 1 21 ? 18.576 11.038 -9.341 1.00 55.16 19 LEU B N 1
ATOM 1492 C CA . LEU B 1 21 ? 19.477 12.212 -9.449 1.00 56.13 19 LEU B CA 1
ATOM 1493 C C . LEU B 1 21 ? 18.955 13.268 -10.424 1.00 57.22 19 LEU B C 1
ATOM 1494 O O . LEU B 1 21 ? 19.128 14.475 -10.193 1.00 58.09 19 LEU B O 1
ATOM 1499 N N . GLY B 1 22 ? 18.265 12.846 -11.480 1.00 57.82 20 GLY B N 1
ATOM 1500 C CA . GLY B 1 22 ? 17.695 13.804 -12.453 1.00 59.13 20 GLY B CA 1
ATOM 1501 C C . GLY B 1 22 ? 16.571 14.693 -11.918 1.00 57.07 20 GLY B C 1
ATOM 1502 O O . GLY B 1 22 ? 16.214 15.699 -12.537 1.00 58.53 20 GLY B O 1
ATOM 1503 N N . HIS B 1 23 ? 15.972 14.305 -10.789 1.00 53.64 21 HIS B N 1
ATOM 1504 C CA . HIS B 1 23 ? 14.970 15.143 -10.146 1.00 52.07 21 HIS B CA 1
ATOM 1505 C C . HIS B 1 23 ? 15.632 16.262 -9.352 1.00 51.10 21 HIS B C 1
ATOM 1506 O O . HIS B 1 23 ? 14.934 17.205 -8.908 1.00 52.17 21 HIS B O 1
ATOM 1513 N N . PHE B 1 24 ? 16.947 16.175 -9.149 1.00 51.31 22 PHE B N 1
ATOM 1514 C CA . PHE B 1 24 ? 17.598 17.142 -8.263 1.00 51.05 22 PHE B CA 1
ATOM 1515 C C . PHE B 1 24 ? 17.352 18.614 -8.687 1.00 52.12 22 PHE B C 1
ATOM 1516 O O . PHE B 1 24 ? 16.946 19.464 -7.874 1.00 51.85 22 PHE B O 1
ATOM 1524 N N . PRO B 1 25 ? 17.550 18.933 -9.963 1.00 55.77 23 PRO B N 1
ATOM 1525 C CA . PRO B 1 25 ? 17.372 20.347 -10.320 1.00 57.06 23 PRO B CA 1
ATOM 1526 C C . PRO B 1 25 ? 15.964 20.852 -10.036 1.00 56.67 23 PRO B C 1
ATOM 1527 O O . PRO B 1 25 ? 15.777 22.029 -9.812 1.00 56.68 23 PRO B O 1
ATOM 1531 N N . ILE B 1 26 ? 14.968 19.976 -9.984 1.00 55.49 24 ILE B N 1
ATOM 1532 C CA . ILE B 1 26 ? 13.604 20.444 -9.698 1.00 54.50 24 ILE B CA 1
ATOM 1533 C C . ILE B 1 26 ? 13.506 20.762 -8.228 1.00 50.68 24 ILE B C 1
ATOM 1534 O O . ILE B 1 26 ? 13.053 21.859 -7.836 1.00 50.64 24 ILE B O 1
ATOM 1539 N N . LEU B 1 27 ? 13.957 19.819 -7.394 1.00 47.35 25 LEU B N 1
ATOM 1540 C CA . LEU B 1 27 ? 13.990 20.012 -5.937 1.00 44.10 25 LEU B CA 1
ATOM 1541 C C . LEU B 1 27 ? 14.746 21.290 -5.536 1.00 43.70 25 LEU B C 1
ATOM 1542 O O . LEU B 1 27 ? 14.339 21.982 -4.626 1.00 41.25 25 LEU B O 1
ATOM 1547 N N . GLN B 1 28 ? 15.891 21.489 -6.160 1.00 45.05 26 GLN B N 1
ATOM 1548 C CA . GLN B 1 28 ? 16.798 22.576 -5.841 1.00 48.08 26 GLN B CA 1
ATOM 1549 C C . GLN B 1 28 ? 16.146 23.960 -5.945 1.00 48.25 26 GLN B C 1
ATOM 1550 O O . GLN B 1 28 ? 16.515 24.879 -5.229 1.00 48.84 26 GLN B O 1
ATOM 1556 N N . ARG B 1 29 ? 15.181 24.074 -6.844 1.00 49.69 27 ARG B N 1
ATOM 1557 C CA . ARG B 1 29 ? 14.492 25.323 -7.122 1.00 52.04 27 ARG B CA 1
ATOM 1558 C C . ARG B 1 29 ? 13.499 25.720 -5.997 1.00 50.92 27 ARG B C 1
ATOM 1559 O O . ARG B 1 29 ? 13.099 26.923 -5.873 1.00 51.50 27 ARG B O 1
ATOM 1561 N N . TRP B 1 30 ? 13.151 24.758 -5.143 1.00 47.80 28 TRP B N 1
ATOM 1562 C CA . TRP B 1 30 ? 12.066 24.959 -4.226 1.00 47.16 28 TRP B CA 1
ATOM 1563 C C . TRP B 1 30 ? 12.441 25.850 -3.040 1.00 47.60 28 TRP B C 1
ATOM 1564 O O . TRP B 1 30 ? 11.566 26.133 -2.233 1.00 48.53 28 TRP B O 1
ATOM 1575 N N . PHE B 1 31 ? 13.710 26.265 -2.914 1.00 47.70 29 PHE B N 1
ATOM 1576 C CA . PHE B 1 31 ? 14.178 26.927 -1.690 1.00 46.28 29 PHE B CA 1
ATOM 1577 C C . PHE B 1 31 ? 14.841 28.251 -1.972 1.00 49.10 29 PHE B C 1
ATOM 1578 O O . PHE B 1 31 ? 15.930 28.275 -2.540 1.00 51.90 29 PHE B O 1
ATOM 1586 N N . ALA B 1 32 ? 14.180 29.325 -1.579 1.00 49.01 30 ALA B N 1
ATOM 1587 C CA . ALA B 1 32 ? 14.670 30.670 -1.782 1.00 51.11 30 ALA B CA 1
ATOM 1588 C C . ALA B 1 32 ? 15.852 31.024 -0.890 1.00 50.85 30 ALA B C 1
ATOM 1589 O O . ALA B 1 32 ? 16.675 31.819 -1.277 1.00 52.28 30 ALA B O 1
ATOM 1591 N N . THR B 1 33 ? 15.923 30.458 0.314 1.00 47.60 31 THR B N 1
ATOM 1592 C CA . THR B 1 33 ? 16.938 30.875 1.287 1.00 46.94 31 THR B CA 1
ATOM 1593 C C . THR B 1 33 ? 17.473 29.777 2.141 1.00 44.47 31 THR B C 1
ATOM 1594 O O . THR B 1 33 ? 16.901 28.684 2.236 1.00 42.16 31 THR B O 1
ATOM 1598 N N . GLU B 1 34 ? 18.530 30.108 2.841 1.00 43.74 32 GLU B N 1
ATOM 1599 C CA . GLU B 1 34 ? 19.028 29.182 3.807 1.00 42.55 32 GLU B CA 1
ATOM 1600 C C . GLU B 1 34 ? 17.966 28.793 4.803 1.00 39.41 32 GLU B C 1
ATOM 1601 O O . GLU B 1 34 ? 17.822 27.615 5.067 1.00 37.51 32 GLU B O 1
ATOM 1607 N N . LYS B 1 35 ? 17.229 29.761 5.358 1.00 38.74 33 LYS B N 1
ATOM 1608 C CA . LYS B 1 35 ? 16.229 29.380 6.368 1.00 37.13 33 LYS B CA 1
ATOM 1609 C C . LYS B 1 35 ? 15.136 28.453 5.818 1.00 35.89 33 LYS B C 1
ATOM 1610 O O . LYS B 1 35 ? 14.629 27.605 6.580 1.00 34.50 33 LYS B O 1
ATOM 1616 N N . GLU B 1 36 ? 14.807 28.531 4.515 1.00 36.62 34 GLU B N 1
ATOM 1617 C CA . GLU B 1 36 ? 13.805 27.616 3.917 1.00 35.92 34 GLU B CA 1
ATOM 1618 C C . GLU B 1 36 ? 14.359 26.225 3.856 1.00 36.07 34 GLU B C 1
ATOM 1619 O O . GLU B 1 36 ? 13.640 25.230 4.098 1.00 33.44 34 GLU B O 1
ATOM 1625 N N . LEU B 1 37 ? 15.642 26.157 3.477 1.00 36.41 35 LEU B N 1
ATOM 1626 C CA . LEU B 1 37 ? 16.360 24.895 3.493 1.00 36.02 35 LEU B CA 1
ATOM 1627 C C . LEU B 1 37 ? 16.441 24.287 4.895 1.00 34.40 35 LEU B C 1
ATOM 1628 O O . LEU B 1 37 ? 16.254 23.047 5.046 1.00 32.72 35 LEU B O 1
ATOM 1633 N N . VAL B 1 38 ? 16.752 25.096 5.903 1.00 34.50 36 VAL B N 1
ATOM 1634 C CA . VAL B 1 38 ? 16.838 24.548 7.271 1.00 34.29 36 VAL B CA 1
ATOM 1635 C C . VAL B 1 38 ? 15.442 24.135 7.823 1.00 32.99 36 VAL B C 1
ATOM 1636 O O . VAL B 1 38 ? 15.267 23.049 8.405 1.00 29.50 36 VAL B O 1
ATOM 1640 N N . GLN B 1 39 ? 14.430 24.967 7.591 1.00 32.71 37 GLN B N 1
ATOM 1641 C CA . GLN B 1 39 ? 13.041 24.555 7.870 1.00 32.57 37 GLN B CA 1
ATOM 1642 C C . GLN B 1 39 ? 12.740 23.119 7.376 1.00 31.48 37 GLN B C 1
ATOM 1643 O O . GLN B 1 39 ? 12.122 22.359 8.074 1.00 29.61 37 GLN B O 1
ATOM 1649 N N . TRP B 1 40 ? 13.176 22.812 6.150 1.00 31.63 38 TRP B N 1
ATOM 1650 C CA . TRP B 1 40 ? 12.955 21.545 5.487 1.00 32.76 38 TRP B CA 1
ATOM 1651 C C . TRP B 1 40 ? 13.852 20.401 5.999 1.00 32.12 38 TRP B C 1
ATOM 1652 O O . TRP B 1 40 ? 13.386 19.262 6.213 1.00 32.45 38 TRP B O 1
ATOM 1663 N N . ALA B 1 41 ? 15.144 20.674 6.122 1.00 34.48 39 ALA B N 1
ATOM 1664 C CA . ALA B 1 41 ? 16.140 19.604 6.263 1.00 35.67 39 ALA B CA 1
ATOM 1665 C C . ALA B 1 41 ? 17.192 19.814 7.354 1.00 37.13 39 ALA B C 1
ATOM 1666 O O . ALA B 1 41 ? 18.110 18.985 7.512 1.00 37.41 39 ALA B O 1
ATOM 1668 N N . GLY B 1 42 ? 17.109 20.888 8.112 1.00 38.17 40 GLY B N 1
ATOM 1669 C CA . GLY B 1 42 ? 17.980 20.988 9.294 1.00 39.44 40 GLY B CA 1
ATOM 1670 C C . GLY B 1 42 ? 19.218 21.836 9.041 1.00 42.37 40 GLY B C 1
ATOM 1671 O O . GLY B 1 42 ? 19.446 22.282 7.913 1.00 43.43 40 GLY B O 1
ATOM 1672 N N . PRO B 1 43 ? 19.974 22.165 10.130 1.00 43.79 41 PRO B N 1
ATOM 1673 C CA . PRO B 1 43 ? 20.905 23.302 10.118 1.00 44.94 41 PRO B CA 1
ATOM 1674 C C . PRO B 1 43 ? 22.236 23.081 9.360 1.00 45.57 41 PRO B C 1
ATOM 1675 O O . PRO B 1 43 ? 23.017 24.035 9.228 1.00 47.13 41 PRO B O 1
ATOM 1679 N N . ALA B 1 44 ? 22.455 21.880 8.838 1.00 43.40 42 ALA B N 1
ATOM 1680 C CA . ALA B 1 44 ? 23.620 21.567 7.961 1.00 45.29 42 ALA B CA 1
ATOM 1681 C C . ALA B 1 44 ? 23.507 22.280 6.587 1.00 46.77 42 ALA B C 1
ATOM 1682 O O . ALA B 1 44 ? 24.514 22.573 5.908 1.00 48.46 42 ALA B O 1
ATOM 1684 N N . LEU B 1 45 ? 22.282 22.635 6.204 1.00 45.51 43 LEU B N 1
ATOM 1685 C CA . LEU B 1 45 ? 22.026 23.027 4.827 1.00 46.65 43 LEU B CA 1
ATOM 1686 C C . LEU B 1 45 ? 22.503 24.447 4.540 1.00 49.66 43 LEU B C 1
ATOM 1687 O O . LEU B 1 45 ? 22.344 25.367 5.374 1.00 48.72 43 LEU B O 1
ATOM 1692 N N . ARG B 1 46 ? 23.088 24.605 3.355 1.00 51.39 44 ARG B N 1
ATOM 1693 C CA . ARG B 1 46 ? 23.551 25.891 2.885 1.00 55.02 44 ARG B CA 1
ATOM 1694 C C . ARG B 1 46 ? 22.878 26.171 1.562 1.00 55.18 44 ARG B C 1
ATOM 1695 O O . ARG B 1 46 ? 22.610 25.235 0.747 1.00 53.10 44 ARG B O 1
ATOM 1703 N N . HIS B 1 47 ? 22.614 27.450 1.352 1.00 54.64 45 HIS B N 1
ATOM 1704 C 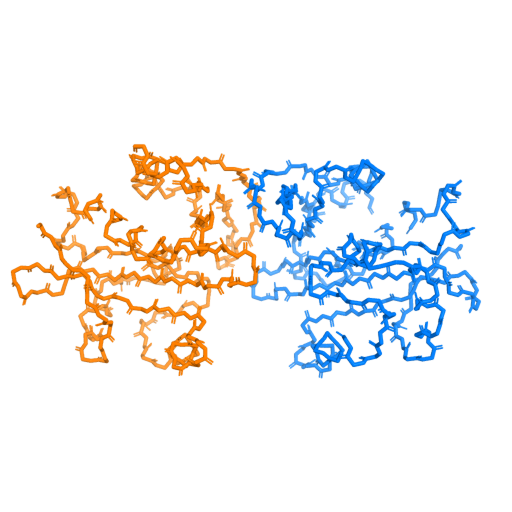CA . HIS B 1 47 ? 21.983 27.885 0.139 1.00 55.64 45 HIS B CA 1
ATOM 1705 C C . HIS B 1 47 ? 23.015 28.351 -0.910 1.00 58.01 45 HIS B C 1
ATOM 1706 O O . HIS B 1 47 ? 23.856 29.179 -0.623 1.00 59.08 45 HIS B O 1
ATOM 1713 N N . PRO B 1 48 ? 22.897 27.877 -2.148 1.00 58.37 46 PRO B N 1
ATOM 1714 C CA . PRO B 1 48 ? 21.823 27.028 -2.667 1.00 56.56 46 PRO B CA 1
ATOM 1715 C C . PRO B 1 48 ? 22.006 25.540 -2.347 1.00 54.65 46 PRO B C 1
ATOM 1716 O O . PRO B 1 48 ? 23.112 25.083 -2.034 1.00 55.01 46 PRO B O 1
ATOM 1720 N N . LEU B 1 49 ? 20.907 24.790 -2.335 1.00 51.66 47 LEU B N 1
ATOM 1721 C CA . LEU B 1 49 ? 21.033 23.352 -2.236 1.00 49.63 47 LEU B CA 1
ATOM 1722 C C . LEU B 1 49 ? 21.988 22.870 -3.354 1.00 51.19 47 LEU B C 1
ATOM 1723 O O . LEU B 1 49 ? 21.898 23.321 -4.483 1.00 52.67 47 LEU B O 1
ATOM 1728 N N . SER B 1 50 ? 22.867 21.929 -3.022 1.00 51.18 48 SER B N 1
ATOM 1729 C CA . SER B 1 50 ? 23.787 21.355 -4.026 1.00 53.73 48 SER B CA 1
ATOM 1730 C C . SER B 1 50 ? 23.735 19.852 -3.858 1.00 52.41 48 SER B C 1
ATOM 1731 O O . SER B 1 50 ? 23.313 19.332 -2.793 1.00 50.28 48 SER B O 1
ATOM 1734 N N . LEU B 1 51 ? 24.118 19.147 -4.911 1.00 54.16 49 LEU B N 1
ATOM 1735 C CA . LEU B 1 51 ? 24.009 17.710 -4.891 1.00 53.92 49 LEU B CA 1
ATOM 1736 C C . LEU B 1 51 ? 25.057 17.116 -3.956 1.00 54.15 49 LEU B C 1
ATOM 1737 O O . LEU B 1 51 ? 24.846 16.060 -3.338 1.00 51.12 49 LEU B O 1
ATOM 1742 N N . GLU B 1 52 ? 26.186 17.801 -3.853 1.00 55.58 50 GLU B N 1
ATOM 1743 C CA . GLU B 1 52 ? 27.208 17.395 -2.916 1.00 57.61 50 GLU B CA 1
ATOM 1744 C C . GLU B 1 52 ? 26.691 17.397 -1.461 1.00 54.32 50 GLU B C 1
ATOM 1745 O O . GLU B 1 52 ? 27.094 16.577 -0.665 1.00 54.16 50 GLU B O 1
ATOM 1751 N N . GLN B 1 53 ? 25.793 18.305 -1.113 1.00 53.16 51 GLN B N 1
ATOM 1752 C CA . GLN B 1 53 ? 25.278 18.318 0.265 1.00 50.26 51 GLN B CA 1
ATOM 1753 C C . GLN B 1 53 ? 24.423 17.064 0.572 1.00 48.90 51 GLN B C 1
ATOM 1754 O O . GLN B 1 53 ? 24.196 16.738 1.726 1.00 45.72 51 GLN B O 1
ATOM 1768 N N . HIS B 1 55 ? 25.223 14.048 -0.426 1.00 50.21 53 HIS B N 1
ATOM 1769 C CA . HIS B 1 55 ? 26.073 12.887 -0.650 1.00 51.92 53 HIS B CA 1
ATOM 1770 C C . HIS B 1 55 ? 25.910 11.829 0.410 1.00 49.73 53 HIS B C 1
ATOM 1771 O O . HIS B 1 55 ? 25.716 10.673 0.054 1.00 47.51 53 HIS B O 1
ATOM 1778 N N . GLU B 1 56 ? 25.992 12.203 1.693 1.00 47.77 54 GLU B N 1
ATOM 1779 C CA . GLU B 1 56 ? 25.967 11.196 2.762 1.00 46.61 54 GLU B CA 1
ATOM 1780 C C . GLU B 1 56 ? 24.581 10.573 2.866 1.00 43.27 54 GLU B C 1
ATOM 1781 O O . GLU B 1 56 ? 24.477 9.387 3.054 1.00 44.80 54 GLU B O 1
ATOM 1783 N N . ASP B 1 57 ? 23.533 11.390 2.727 1.00 41.85 55 ASP B N 1
ATOM 1784 C CA . ASP B 1 57 ? 22.125 10.961 2.744 1.00 38.76 55 ASP B CA 1
ATOM 1785 C C . ASP B 1 57 ? 21.889 9.933 1.653 1.00 40.25 55 ASP B C 1
ATOM 1786 O O . ASP B 1 57 ? 21.339 8.847 1.912 1.00 38.66 55 ASP B O 1
ATOM 1791 N N . LEU B 1 58 ? 22.343 10.251 0.435 1.00 42.34 56 LEU B N 1
ATOM 1792 C CA . LEU B 1 58 ? 22.236 9.313 -0.684 1.00 43.24 56 LEU B CA 1
ATOM 1793 C C . LEU B 1 58 ? 23.061 8.022 -0.443 1.00 44.87 56 LEU B C 1
ATOM 1794 O O . LEU B 1 58 ? 22.576 6.908 -0.738 1.00 45.40 56 LEU B O 1
ATOM 1799 N N . ALA B 1 59 ? 24.279 8.125 0.105 1.00 45.29 57 ALA B N 1
ATOM 1800 C CA . ALA B 1 59 ? 25.018 6.892 0.463 1.00 45.41 57 ALA B CA 1
ATOM 1801 C C . ALA B 1 59 ? 24.298 5.973 1.488 1.00 41.94 57 ALA B C 1
ATOM 1802 O O . ALA B 1 59 ? 24.384 4.746 1.391 1.00 42.58 57 ALA B O 1
ATOM 1804 N N . GLU B 1 60 ? 23.641 6.548 2.484 1.00 40.05 58 GLU B N 1
ATOM 1805 C CA . GLU B 1 60 ? 22.811 5.784 3.420 1.00 37.93 58 GLU B CA 1
ATOM 1806 C C . GLU B 1 60 ? 21.728 5.023 2.676 1.00 36.97 58 GLU B C 1
ATOM 1807 O O . GLU B 1 60 ? 21.395 3.890 3.051 1.00 35.33 58 GLU B O 1
ATOM 1813 N N . SER B 1 61 ? 21.263 5.594 1.579 1.00 36.90 59 SER B N 1
ATOM 1814 C CA . SER B 1 61 ? 20.237 4.986 0.778 1.00 37.27 59 SER B CA 1
ATOM 1815 C C . SER B 1 61 ? 20.683 3.815 -0.089 1.00 39.55 59 SER B C 1
ATOM 1816 O O . SER B 1 61 ? 19.861 3.153 -0.683 1.00 38.66 59 SER B O 1
ATOM 1819 N N . ARG B 1 62 ? 21.988 3.617 -0.189 1.00 43.10 60 ARG B N 1
ATOM 1820 C CA . ARG B 1 62 ? 22.533 2.552 -0.976 1.00 45.39 60 ARG B CA 1
ATOM 1821 C C . ARG B 1 62 ? 22.982 1.404 -0.112 1.00 45.96 60 ARG B C 1
ATOM 1822 O O . ARG B 1 62 ? 23.350 0.417 -0.661 1.00 46.23 60 ARG B O 1
ATOM 1830 N N . ARG B 1 63 ? 22.952 1.525 1.221 1.00 45.13 61 ARG B N 1
ATOM 1831 C CA . ARG B 1 63 ? 23.347 0.414 2.067 1.00 45.21 61 ARG B CA 1
ATOM 1832 C C . ARG B 1 63 ? 22.337 -0.691 1.877 1.00 44.36 61 ARG B C 1
ATOM 1833 O O . ARG B 1 63 ? 21.229 -0.468 1.338 1.00 42.93 61 ARG B O 1
ATOM 1841 N N A ARG B 1 64 ? 22.687 -1.870 2.363 0.60 43.90 62 ARG B N 1
ATOM 1842 N N B ARG B 1 64 ? 22.692 -1.878 2.341 0.40 43.92 62 ARG B N 1
ATOM 1843 C CA A ARG B 1 64 ? 21.765 -3.002 2.349 0.60 43.51 62 ARG B CA 1
ATOM 1844 C CA B ARG B 1 64 ? 21.748 -2.991 2.354 0.40 43.12 62 ARG B CA 1
ATOM 1845 C C A ARG B 1 64 ? 21.725 -3.566 3.761 0.60 41.34 62 ARG B C 1
ATOM 1846 C C B ARG B 1 64 ? 21.723 -3.560 3.760 0.40 41.21 62 ARG B C 1
ATOM 1847 O O A ARG B 1 64 ? 22.700 -4.105 4.229 0.60 43.37 62 ARG B O 1
ATOM 1848 O O B ARG B 1 64 ? 22.702 -4.106 4.221 0.40 43.01 62 ARG B O 1
ATOM 1863 N N . PRO B 1 65 ? 20.612 -3.381 4.467 1.00 38.44 63 PRO B N 1
ATOM 1864 C CA . PRO B 1 65 ? 19.433 -2.683 4.029 1.00 35.91 63 PRO B CA 1
ATOM 1865 C C . PRO B 1 65 ? 19.648 -1.142 4.061 1.00 33.89 63 PRO B C 1
ATOM 1866 O O . PRO B 1 65 ? 20.565 -0.688 4.692 1.00 32.76 63 PRO B O 1
ATOM 1870 N N . PRO B 1 66 ? 18.843 -0.377 3.331 1.00 33.31 64 PRO B N 1
ATOM 1871 C CA . PRO B 1 66 ? 19.122 1.104 3.356 1.00 32.26 64 PRO B CA 1
ATOM 1872 C C . PRO B 1 66 ? 18.803 1.738 4.696 1.00 29.58 64 PRO B C 1
ATOM 1873 O O . PRO B 1 66 ? 17.769 1.467 5.319 1.00 26.52 64 PRO B O 1
ATOM 1877 N N A LEU B 1 67 ? 19.673 2.625 5.132 0.80 30.18 65 LEU B N 1
ATOM 1878 N N B LEU B 1 67 ? 19.670 2.635 5.128 0.20 29.90 65 LEU B N 1
ATOM 1879 C CA A LEU B 1 67 ? 19.408 3.371 6.335 0.80 28.43 65 LEU B CA 1
ATOM 1880 C CA B LEU B 1 67 ? 19.429 3.433 6.316 0.20 28.46 65 LEU B CA 1
ATOM 1881 C C A LEU B 1 67 ? 18.425 4.532 6.071 0.80 27.39 65 LEU B C 1
ATOM 1882 C C B LEU B 1 67 ? 18.396 4.522 6.064 0.20 27.10 65 LEU B C 1
ATOM 1883 O O A LEU B 1 67 ? 17.695 4.891 6.934 0.80 26.84 65 LEU B O 1
ATOM 1884 O O B LEU B 1 67 ? 17.645 4.863 6.933 0.20 25.88 65 LEU B O 1
ATOM 1893 N N . ARG B 1 68 ? 18.405 5.069 4.867 1.00 27.24 66 ARG B N 1
ATOM 1894 C CA . ARG B 1 68 ? 17.508 6.149 4.492 1.00 26.54 66 ARG B CA 1
ATOM 1895 C C . ARG B 1 68 ? 16.932 5.820 3.140 1.00 27.71 66 ARG B C 1
ATOM 1896 O O . ARG B 1 68 ? 17.589 5.126 2.349 1.00 29.95 66 ARG B O 1
ATOM 1904 N N . LEU B 1 69 ? 15.688 6.202 2.899 1.00 26.78 67 LEU B N 1
ATOM 1905 C CA . LEU B 1 69 ? 15.122 6.143 1.554 1.00 28.80 67 LEU B CA 1
ATOM 1906 C C . LEU B 1 69 ? 14.658 7.525 1.193 1.00 29.08 67 LEU B C 1
ATOM 1907 O O . LEU B 1 69 ? 14.188 8.278 2.072 1.00 28.78 67 LEU B O 1
ATOM 1912 N N . LEU B 1 70 ? 14.827 7.868 -0.082 1.00 31.39 68 LEU B N 1
ATOM 1913 C CA . LEU B 1 70 ? 14.455 9.201 -0.598 1.00 33.20 68 LEU B CA 1
ATOM 1914 C C . LEU B 1 70 ? 13.438 8.991 -1.715 1.00 34.39 68 LEU B C 1
ATOM 1915 O O . LEU B 1 70 ? 13.583 8.083 -2.533 1.00 33.67 68 LEU B O 1
ATOM 1920 N N . TRP B 1 71 ? 12.421 9.863 -1.718 1.00 32.70 69 TRP B N 1
ATOM 1921 C CA . TRP B 1 71 ? 11.237 9.786 -2.577 1.00 34.28 69 TRP B CA 1
ATOM 1922 C C . TRP B 1 71 ? 10.960 11.108 -3.316 1.00 35.86 69 TRP B C 1
ATOM 1923 O O . TRP B 1 71 ? 11.082 12.178 -2.708 1.00 33.48 69 TRP B O 1
ATOM 1934 N N . SER B 1 72 ? 10.546 11.048 -4.584 1.00 38.34 70 SER B N 1
ATOM 1935 C CA . SER B 1 72 ? 9.940 12.191 -5.223 1.00 39.83 70 SER B CA 1
ATOM 1936 C C . SER B 1 72 ? 8.426 11.946 -5.282 1.00 41.28 70 SER B C 1
ATOM 1937 O O . SER B 1 72 ? 7.966 10.816 -5.539 1.00 40.13 70 SER B O 1
ATOM 1940 N N . ALA B 1 73 ? 7.639 12.990 -5.024 1.00 41.92 71 ALA B N 1
ATOM 1941 C CA . ALA B 1 73 ? 6.173 12.903 -5.209 1.00 43.66 71 ALA B CA 1
ATOM 1942 C C . ALA B 1 73 ? 5.839 13.367 -6.627 1.00 47.11 71 ALA B C 1
ATOM 1943 O O . ALA B 1 73 ? 6.297 14.423 -7.050 1.00 45.95 71 ALA B O 1
ATOM 1945 N N . CYS B 1 74 ? 5.021 12.592 -7.338 1.00 49.86 72 CYS B N 1
ATOM 1946 C CA . CYS B 1 74 ? 4.661 12.899 -8.725 1.00 55.37 72 CYS B CA 1
ATOM 1947 C C . CYS B 1 74 ? 3.175 13.049 -8.964 1.00 57.12 72 CYS B C 1
ATOM 1948 O O . CYS B 1 74 ? 2.371 12.350 -8.362 1.00 55.61 72 CYS B O 1
ATOM 1951 N N . ARG B 1 75 ? 2.830 13.990 -9.841 1.00 60.71 73 ARG B N 1
ATOM 1952 C CA . ARG B 1 75 ? 1.446 14.257 -10.234 1.00 63.63 73 ARG B CA 1
ATOM 1953 C C . ARG B 1 75 ? 1.441 14.873 -11.627 1.00 67.02 73 ARG B C 1
ATOM 1954 O O . ARG B 1 75 ? 2.172 15.827 -11.899 1.00 66.87 73 ARG B O 1
ATOM 1962 N N . ASP B 1 76 ? 0.616 14.327 -12.514 1.00 70.01 74 ASP B N 1
ATOM 1963 C CA . ASP B 1 76 ? 0.602 14.766 -13.919 1.00 73.57 74 ASP B CA 1
ATOM 1964 C C . ASP B 1 76 ? 2.010 14.661 -14.535 1.00 73.39 74 ASP B C 1
ATOM 1965 O O . ASP B 1 76 ? 2.515 15.626 -15.128 1.00 75.22 74 ASP B O 1
ATOM 1970 N N . ASP B 1 77 ? 2.648 13.493 -14.361 1.00 70.76 75 ASP B N 1
ATOM 1971 C CA . ASP B 1 77 ? 4.054 13.287 -14.750 1.00 70.05 75 ASP B CA 1
ATOM 1972 C C . ASP B 1 77 ? 4.947 14.540 -14.479 1.00 68.79 75 ASP B C 1
ATOM 1973 O O . ASP B 1 77 ? 5.770 14.917 -15.297 1.00 70.00 75 ASP B O 1
ATOM 1975 N N . GLN B 1 78 ? 4.766 15.159 -13.306 1.00 65.87 76 GLN B N 1
ATOM 1976 C CA . GLN B 1 78 ? 5.665 16.186 -12.812 1.00 63.73 76 GLN B CA 1
ATOM 1977 C C . GLN B 1 78 ? 6.024 15.919 -11.365 1.00 59.31 76 GLN B C 1
ATOM 1978 O O . GLN B 1 78 ? 5.204 15.382 -10.564 1.00 56.67 76 GLN B O 1
ATOM 1984 N N . VAL B 1 79 ? 7.268 16.277 -11.047 1.00 56.23 77 VAL B N 1
ATOM 1985 C CA . VAL B 1 79 ? 7.793 16.140 -9.716 1.00 51.38 77 VAL B CA 1
ATOM 1986 C C . VAL B 1 79 ? 7.336 17.371 -8.927 1.00 50.15 77 VAL B C 1
ATOM 1987 O O . VAL B 1 79 ? 7.746 18.470 -9.219 1.00 49.22 77 VAL B O 1
ATOM 1991 N N . ILE B 1 80 ? 6.471 17.150 -7.930 1.00 47.52 78 ILE B N 1
ATOM 1992 C CA . ILE B 1 80 ? 5.877 18.240 -7.137 1.00 46.49 78 ILE B CA 1
ATOM 1993 C C . ILE B 1 80 ? 6.234 18.139 -5.663 1.00 43.18 78 ILE B C 1
ATOM 1994 O O . ILE B 1 80 ? 5.879 19.025 -4.888 1.00 42.96 78 ILE B O 1
ATOM 1999 N N . GLY B 1 81 ? 6.926 17.080 -5.258 1.00 39.97 79 GLY B N 1
ATOM 2000 C CA . GLY B 1 81 ? 7.437 17.014 -3.895 1.00 37.88 79 GLY B CA 1
ATOM 2001 C C . GLY B 1 81 ? 8.602 16.080 -3.638 1.00 36.80 79 GLY B C 1
ATOM 2002 O O . GLY B 1 81 ? 9.063 15.341 -4.561 1.00 38.37 79 GLY B O 1
ATOM 2003 N N . HIS B 1 82 ? 9.070 16.133 -2.384 1.00 33.06 80 HIS B N 1
ATOM 2004 C CA . HIS B 1 82 ? 10.188 15.302 -1.912 1.00 33.11 80 HIS B CA 1
ATOM 2005 C C . HIS B 1 82 ? 9.893 14.815 -0.523 1.00 30.39 80 HIS B C 1
ATOM 2006 O O . HIS B 1 82 ? 9.279 15.521 0.196 1.00 30.27 80 HIS B O 1
ATOM 2013 N N . CYS B 1 83 ? 10.276 13.586 -0.154 1.00 31.57 81 CYS B N 1
ATOM 2014 C CA . CYS B 1 83 ? 10.239 13.180 1.255 1.00 30.29 81 CYS B CA 1
ATOM 2015 C C . CYS B 1 83 ? 11.212 12.009 1.517 1.00 29.85 81 CYS B C 1
ATOM 2016 O O . CYS B 1 83 ? 11.692 11.352 0.577 1.00 29.99 81 CYS B O 1
ATOM 2019 N N . GLN B 1 84 ? 11.546 11.823 2.793 1.00 28.50 82 GLN B N 1
ATOM 2020 C CA . GLN B 1 84 ? 12.527 10.852 3.214 1.00 27.87 82 GLN B CA 1
ATOM 2021 C C . GLN B 1 84 ? 12.097 10.069 4.451 1.00 26.62 82 GLN B C 1
ATOM 2022 O O . GLN B 1 84 ? 11.244 10.509 5.225 1.00 25.16 82 GLN B O 1
ATOM 2028 N N . LEU B 1 85 ? 12.695 8.881 4.554 1.00 26.05 83 LEU B N 1
ATOM 2029 C CA . LEU B 1 85 ? 12.561 7.957 5.694 1.00 24.77 83 LEU B CA 1
ATOM 2030 C C . LEU B 1 85 ? 13.925 7.576 6.234 1.00 24.59 83 LEU B C 1
ATOM 2031 O O . LEU B 1 85 ? 14.842 7.271 5.452 1.00 25.92 83 LEU B O 1
ATOM 2036 N N A LEU B 1 86 ? 14.082 7.608 7.549 0.50 22.52 84 LEU B N 1
ATOM 2037 N N B LEU B 1 86 ? 14.047 7.551 7.541 0.50 22.44 84 LEU B N 1
ATOM 2038 C CA A LEU B 1 86 ? 15.230 7.045 8.256 0.50 23.70 84 LEU B CA 1
ATOM 2039 C CA B LEU B 1 86 ? 15.214 7.076 8.245 0.50 23.61 84 LEU B CA 1
ATOM 2040 C C A LEU B 1 86 ? 14.785 5.872 9.114 0.50 23.22 84 LEU B C 1
ATOM 2041 C C B LEU B 1 86 ? 14.799 5.888 9.126 0.50 23.17 84 LEU B C 1
ATOM 2042 O O A LEU B 1 86 ? 13.825 5.971 9.840 0.50 21.97 84 LEU B O 1
ATOM 2043 O O B LEU B 1 86 ? 13.839 5.981 9.853 0.50 21.97 84 LEU B O 1
ATOM 2052 N N . PHE B 1 87 ? 15.512 4.770 9.015 1.00 23.37 85 PHE B N 1
ATOM 2053 C CA . PHE B 1 87 ? 15.088 3.518 9.575 1.00 23.25 85 PHE B CA 1
ATOM 2054 C C . PHE B 1 87 ? 15.883 3.096 10.787 1.00 24.51 85 PHE B C 1
ATOM 2055 O O . PHE B 1 87 ? 17.098 3.029 10.724 1.00 25.17 85 PHE B O 1
ATOM 2063 N N . ASP B 1 88 ? 15.171 2.771 11.861 1.00 20.81 86 ASP B N 1
ATOM 2064 C CA . ASP B 1 88 ? 15.730 2.059 13.002 1.00 21.25 86 ASP B CA 1
ATOM 2065 C C . ASP B 1 88 ? 15.091 0.680 13.068 1.00 21.83 86 ASP B C 1
ATOM 2066 O O . ASP B 1 88 ? 14.053 0.451 13.723 1.00 19.46 86 ASP B O 1
ATOM 2071 N N . ARG B 1 89 ? 15.673 -0.261 12.336 1.00 21.39 87 ARG B N 1
ATOM 2072 C CA . ARG B 1 89 ? 15.045 -1.549 12.172 1.00 22.12 87 ARG B CA 1
ATOM 2073 C C . ARG B 1 89 ? 15.120 -2.397 13.461 1.00 22.88 87 ARG B C 1
ATOM 2074 O O . ARG B 1 89 ? 14.242 -3.219 13.689 1.00 23.28 87 ARG B O 1
ATOM 2082 N N . ARG B 1 90 ? 16.156 -2.220 14.247 1.00 21.63 88 ARG B N 1
ATOM 2083 C CA . ARG B 1 90 ? 16.258 -2.982 15.477 1.00 23.38 88 ARG B CA 1
ATOM 2084 C C . ARG B 1 90 ? 15.047 -2.686 16.387 1.00 20.16 88 ARG B C 1
ATOM 2085 O O . ARG B 1 90 ? 14.503 -3.604 16.984 1.00 19.41 88 ARG B O 1
ATOM 2093 N N . ASN B 1 91 ? 14.666 -1.417 16.498 1.00 19.57 89 ASN B N 1
ATOM 2094 C CA . ASN B 1 91 ? 13.541 -1.012 17.343 1.00 19.02 89 ASN B CA 1
ATOM 2095 C C . ASN B 1 91 ? 12.213 -1.031 16.646 1.00 17.29 89 ASN B C 1
ATOM 2096 O O . ASN B 1 91 ? 11.171 -1.010 17.278 1.00 16.67 89 ASN B O 1
ATOM 2101 N N . GLY B 1 92 ? 12.212 -1.105 15.326 1.00 17.64 90 GLY B N 1
ATOM 2102 C CA . GLY B 1 92 ? 10.976 -1.043 14.606 1.00 16.43 90 GLY B CA 1
ATOM 2103 C C . GLY B 1 92 ? 10.357 0.363 14.540 1.00 16.16 90 GLY B C 1
ATOM 2104 O O . GLY B 1 92 ? 9.130 0.560 14.685 1.00 17.92 90 GLY B O 1
ATOM 2105 N N . VAL B 1 93 ? 11.196 1.326 14.297 1.00 15.38 91 VAL B N 1
ATOM 2106 C CA . VAL B 1 93 ? 10.867 2.755 14.332 1.00 15.26 91 VAL B CA 1
ATOM 2107 C C . VAL B 1 93 ? 11.368 3.412 13.072 1.00 17.41 91 VAL B C 1
ATOM 2108 O O . VAL B 1 93 ? 12.541 3.215 12.710 1.00 19.04 91 VAL B O 1
ATOM 2112 N N . VAL B 1 94 ? 10.545 4.244 12.441 1.00 17.36 92 VAL B N 1
ATOM 2113 C CA . VAL B 1 94 ? 10.958 4.925 11.240 1.00 16.95 92 VAL B CA 1
ATOM 2114 C C . VAL B 1 94 ? 10.655 6.406 11.496 1.00 19.20 92 VAL B C 1
ATOM 2115 O O . VAL B 1 94 ? 9.598 6.739 12.032 1.00 19.17 92 VAL B O 1
ATOM 2119 N N A ARG B 1 95 ? 11.557 7.260 11.069 0.50 20.09 93 ARG B N 1
ATOM 2120 N N B ARG B 1 95 ? 11.561 7.266 11.077 0.50 19.84 93 ARG B N 1
ATOM 2121 C CA A ARG B 1 95 ? 11.399 8.696 11.190 0.50 21.38 93 ARG B CA 1
ATOM 2122 C CA B ARG B 1 95 ? 11.415 8.711 11.202 0.50 20.90 93 ARG B CA 1
ATOM 2123 C C A ARG B 1 95 ? 11.160 9.321 9.845 0.50 23.11 93 ARG B C 1
ATOM 2124 C C B ARG B 1 95 ? 11.166 9.329 9.851 0.50 22.87 93 ARG B C 1
ATOM 2125 O O A ARG B 1 95 ? 11.914 9.071 8.919 0.50 23.76 93 ARG B O 1
ATOM 2126 O O B ARG B 1 95 ? 11.916 9.073 8.924 0.50 23.55 93 ARG B O 1
ATOM 2141 N N . LEU B 1 96 ? 10.079 10.090 9.734 1.00 23.04 94 LEU B N 1
ATOM 2142 C CA . LEU B 1 96 ? 9.768 10.843 8.535 1.00 23.74 94 LEU B CA 1
ATOM 2143 C C . LEU B 1 96 ? 10.600 12.103 8.555 1.00 25.41 94 LEU B C 1
ATOM 2144 O O . LEU B 1 96 ? 10.742 12.687 9.590 1.00 25.51 94 LEU B O 1
ATOM 2149 N N . ALA B 1 97 ? 11.124 12.537 7.407 1.00 26.95 95 ALA B N 1
ATOM 2150 C CA . ALA B 1 97 ? 11.917 13.757 7.363 1.00 27.42 95 ALA B CA 1
ATOM 2151 C C . ALA B 1 97 ? 11.957 14.411 5.928 1.00 27.32 95 ALA B C 1
ATOM 2152 O O . ALA B 1 97 ? 11.689 13.743 4.906 1.00 27.89 95 ALA B O 1
ATOM 2154 N N . ARG B 1 98 ? 12.350 15.678 5.864 1.00 28.27 96 ARG B N 1
ATOM 2155 C CA . ARG B 1 98 ? 12.497 16.376 4.589 1.00 27.69 96 ARG B CA 1
ATOM 2156 C C . ARG B 1 98 ? 11.224 16.256 3.700 1.00 27.79 96 ARG B C 1
ATOM 2157 O O . ARG B 1 98 ? 11.321 16.073 2.498 1.00 28.31 96 ARG B O 1
ATOM 2165 N N . ILE B 1 99 ? 10.045 16.398 4.294 1.00 26.29 97 ILE B N 1
ATOM 2166 C CA . ILE B 1 99 ? 8.781 16.472 3.541 1.00 27.69 97 ILE B CA 1
ATOM 2167 C C . ILE B 1 99 ? 8.700 17.872 2.952 1.00 28.30 97 ILE B C 1
ATOM 2168 O O . ILE B 1 99 ? 8.948 18.847 3.665 1.00 28.94 97 ILE B O 1
ATOM 2173 N N . VAL B 1 100 ? 8.405 17.989 1.665 1.00 29.34 98 VAL B N 1
ATOM 2174 C CA . VAL B 1 100 ? 8.258 19.328 1.044 1.00 29.74 98 VAL B CA 1
ATOM 2175 C C . VAL B 1 100 ? 7.399 19.175 -0.204 1.00 32.40 98 VAL B C 1
ATOM 2176 O O . VAL B 1 100 ? 7.514 18.180 -0.947 1.00 31.43 98 VAL B O 1
ATOM 2180 N N . LEU B 1 101 ? 6.519 20.141 -0.406 1.00 33.32 99 LEU B N 1
ATOM 2181 C CA . LEU B 1 101 ? 5.876 20.381 -1.691 1.00 36.02 99 LEU B CA 1
ATOM 2182 C C . LEU B 1 101 ? 6.540 21.546 -2.403 1.00 39.10 99 LEU B C 1
ATOM 2183 O O . LEU B 1 101 ? 7.006 22.534 -1.762 1.00 38.36 99 LEU B O 1
ATOM 2188 N N . ALA B 1 102 ? 6.555 21.444 -3.739 1.00 41.90 100 ALA B N 1
ATOM 2189 C CA . ALA B 1 102 ? 6.888 22.562 -4.604 1.00 45.61 100 ALA B CA 1
ATOM 2190 C C . ALA B 1 102 ? 6.093 23.780 -4.161 1.00 46.87 100 ALA B C 1
ATOM 2191 O O . ALA B 1 102 ? 4.888 23.649 -3.916 1.00 47.03 100 ALA B O 1
ATOM 2193 N N . PRO B 1 103 ? 6.739 24.962 -4.063 1.00 48.48 101 PRO B N 1
ATOM 2194 C CA . PRO B 1 103 ? 5.911 26.137 -3.743 1.00 51.28 101 PRO B CA 1
ATOM 2195 C C . PRO B 1 103 ? 4.644 26.206 -4.607 1.00 54.47 101 PRO B C 1
ATOM 2196 O O . PRO B 1 103 ? 3.576 26.452 -4.073 1.00 56.78 101 PRO B O 1
ATOM 2200 N N . SER B 1 104 ? 4.749 25.886 -5.887 1.00 56.02 102 SER B N 1
ATOM 2201 C CA . SER B 1 104 ? 3.594 25.930 -6.777 1.00 59.22 102 SER B CA 1
ATOM 2202 C C . SER B 1 104 ? 2.523 24.871 -6.504 1.00 58.51 102 SER B C 1
ATOM 2203 O O . SER B 1 104 ? 1.443 24.929 -7.094 1.00 60.38 102 SER B O 1
ATOM 2206 N N . ALA B 1 105 ? 2.837 23.881 -5.675 1.00 55.65 103 ALA B N 1
ATOM 2207 C CA . ALA B 1 105 ? 1.865 22.840 -5.306 1.00 54.88 103 ALA B CA 1
ATOM 2208 C C . ALA B 1 105 ? 1.263 23.042 -3.902 1.00 52.82 103 ALA B C 1
ATOM 2209 O O . ALA B 1 105 ? 0.478 22.224 -3.454 1.00 51.63 103 ALA B O 1
ATOM 2211 N N . ARG B 1 106 ? 1.596 24.142 -3.239 1.00 52.50 104 ARG B N 1
ATOM 2212 C CA . ARG B 1 106 ? 1.111 24.369 -1.876 1.00 51.78 104 ARG B CA 1
ATOM 2213 C C . ARG B 1 106 ? -0.255 25.029 -1.803 1.00 53.81 104 ARG B C 1
ATOM 2214 O O . ARG B 1 106 ? -0.622 25.784 -2.667 1.00 56.48 104 ARG B O 1
ATOM 2222 N N . GLY B 1 107 ? -1.003 24.748 -0.739 1.00 53.00 105 GLY B N 1
ATOM 2223 C CA . GLY B 1 107 ? -2.291 25.448 -0.539 1.00 54.77 105 GLY B CA 1
ATOM 2224 C C . GLY B 1 107 ? -3.345 24.761 -1.371 1.00 56.31 105 GLY B C 1
ATOM 2225 O O . GLY B 1 107 ? -4.379 25.334 -1.650 1.00 57.86 105 GLY B O 1
ATOM 2226 N N . GLN B 1 108 ? -3.071 23.518 -1.747 1.00 53.92 106 GLN B N 1
ATOM 2227 C CA . GLN B 1 108 ? -3.863 22.784 -2.730 1.00 56.59 106 GLN B CA 1
ATOM 2228 C C . GLN B 1 108 ? -4.380 21.416 -2.268 1.00 55.33 106 GLN B C 1
ATOM 2229 O O . GLN B 1 108 ? -4.878 20.653 -3.087 1.00 57.08 106 GLN B O 1
ATOM 2235 N N . GLY B 1 109 ? -4.295 21.111 -0.971 1.00 52.91 107 GLY B N 1
ATOM 2236 C CA . GLY B 1 109 ? -4.728 19.763 -0.475 1.00 51.92 107 GLY B CA 1
ATOM 2237 C C . GLY B 1 109 ? -3.869 18.569 -0.910 1.00 49.82 107 GLY B C 1
ATOM 2238 O O . GLY B 1 109 ? -4.340 17.393 -0.881 1.00 50.26 107 GLY B O 1
ATOM 2239 N N . LEU B 1 110 ? -2.613 18.844 -1.292 1.00 47.38 108 LEU B N 1
ATOM 2240 C CA . LEU B 1 110 ? -1.688 17.796 -1.707 1.00 45.68 108 LEU B CA 1
ATOM 2241 C C . LEU B 1 110 ? -0.796 17.320 -0.558 1.00 42.03 108 LEU B C 1
ATOM 2242 O O . LEU B 1 110 ? -0.195 16.244 -0.662 1.00 39.12 108 LEU B O 1
ATOM 2247 N N . GLY B 1 111 ? -0.725 18.086 0.534 1.00 40.21 109 GLY B N 1
ATOM 2248 C CA . GLY B 1 111 ? 0.034 17.652 1.720 1.00 37.93 109 GLY B CA 1
ATOM 2249 C C . GLY B 1 111 ? -0.387 16.322 2.314 1.00 36.91 109 GLY B C 1
ATOM 2250 O O . GLY B 1 111 ? 0.438 15.438 2.546 1.00 36.13 109 GLY B O 1
ATOM 2251 N N . LEU B 1 112 ? -1.679 16.181 2.553 1.00 37.81 110 LEU B N 1
ATOM 2252 C CA . LEU B 1 112 ? -2.227 15.012 3.186 1.00 38.41 110 LEU B CA 1
ATOM 2253 C C . LEU B 1 112 ? -2.094 13.755 2.326 1.00 37.72 110 LEU B C 1
ATOM 2254 O O . LEU B 1 112 ? -1.687 12.748 2.845 1.00 37.14 110 LEU B O 1
ATOM 2259 N N . PRO B 1 113 ? -2.350 13.813 1.014 1.00 39.56 111 PRO B N 1
ATOM 2260 C CA . PRO B 1 113 ? -2.011 12.695 0.136 1.00 39.96 111 PRO B CA 1
ATOM 2261 C C . PRO B 1 113 ? -0.531 12.262 0.144 1.00 38.74 111 PRO B C 1
ATOM 2262 O O . PRO B 1 113 ? -0.232 11.082 0.191 1.00 36.03 111 PRO B O 1
ATOM 2274 N N . LEU B 1 115 ? 1.556 12.681 2.607 1.00 32.34 113 LEU B N 1
ATOM 2275 C CA . LEU B 1 115 ? 1.813 12.113 3.904 1.00 31.59 113 LEU B CA 1
ATOM 2276 C C . LEU B 1 115 ? 1.214 10.714 4.073 1.00 30.89 113 LEU B C 1
ATOM 2277 O O . LEU B 1 115 ? 1.839 9.819 4.633 1.00 28.55 113 LEU B O 1
ATOM 2282 N N . GLU B 1 116 ? 0.003 10.514 3.586 1.00 31.89 114 GLU B N 1
ATOM 2283 C CA . GLU B 1 116 ? -0.634 9.190 3.597 1.00 32.70 114 GLU B CA 1
ATOM 2284 C C . GLU B 1 116 ? 0.244 8.157 2.863 1.00 30.77 114 GLU B C 1
ATOM 2285 O O . GLU B 1 116 ? 0.412 6.989 3.338 1.00 28.88 114 GLU B O 1
ATOM 2291 N N . ALA B 1 117 ? 0.801 8.616 1.746 1.00 32.24 115 ALA B N 1
ATOM 2292 C CA . ALA B 1 117 ? 1.661 7.799 0.848 1.00 33.00 115 ALA B CA 1
ATOM 2293 C C . ALA B 1 117 ? 2.978 7.466 1.554 1.00 30.82 115 ALA B C 1
ATOM 2294 O O . ALA B 1 117 ? 3.437 6.291 1.538 1.00 30.49 115 ALA B O 1
ATOM 2296 N N . LEU B 1 118 ? 3.542 8.474 2.233 1.00 29.26 116 LEU B N 1
ATOM 2297 C CA . LEU B 1 118 ? 4.806 8.287 2.963 1.00 27.88 116 LEU B CA 1
ATOM 2298 C C . LEU B 1 118 ? 4.632 7.365 4.157 1.00 26.89 116 LEU B C 1
ATOM 2299 O O . LEU B 1 118 ? 5.490 6.492 4.451 1.00 27.11 116 LEU B O 1
ATOM 2304 N N . LEU B 1 119 ? 3.510 7.524 4.856 1.00 26.49 117 LEU B N 1
ATOM 2305 C CA . LEU B 1 119 ? 3.173 6.700 5.955 1.00 24.54 117 LEU B CA 1
ATOM 2306 C C . LEU B 1 119 ? 3.000 5.203 5.506 1.00 26.00 117 LEU B C 1
ATOM 2307 O O . LEU B 1 119 ? 3.390 4.336 6.244 1.00 23.26 117 LEU B O 1
ATOM 2312 N N . ALA B 1 120 ? 2.406 4.950 4.339 1.00 26.46 118 ALA B N 1
ATOM 2313 C CA . ALA B 1 120 ? 2.233 3.582 3.822 1.00 29.10 118 ALA B CA 1
ATOM 2314 C C . ALA B 1 120 ? 3.608 2.986 3.561 1.00 27.76 118 ALA B C 1
ATOM 2315 O O . ALA B 1 120 ? 3.849 1.805 3.818 1.00 28.44 118 ALA B O 1
ATOM 2317 N N . GLU B 1 121 ? 4.529 3.794 3.088 1.00 27.42 119 GLU B N 1
ATOM 2318 C CA . GLU B 1 121 ? 5.884 3.319 2.914 1.00 27.15 119 GLU B CA 1
ATOM 2319 C C . GLU B 1 121 ? 6.619 3.045 4.247 1.00 25.84 119 GLU B C 1
ATOM 2320 O O . GLU B 1 121 ? 7.223 1.993 4.406 1.00 23.27 119 GLU B O 1
ATOM 2326 N N . ALA B 1 122 ? 6.541 3.973 5.190 1.00 24.41 120 ALA B N 1
ATOM 2327 C CA . ALA B 1 122 ? 7.168 3.767 6.490 1.00 23.55 120 ALA B CA 1
ATOM 2328 C C . ALA B 1 122 ? 6.711 2.506 7.224 1.00 22.75 120 ALA B C 1
ATOM 2329 O O . ALA B 1 122 ? 7.510 1.835 7.871 1.00 22.04 120 ALA B O 1
ATOM 2331 N N . PHE B 1 123 ? 5.419 2.274 7.206 1.00 21.42 121 PHE B N 1
ATOM 2332 C CA . PHE B 1 123 ? 4.808 1.140 7.861 1.00 22.02 121 PHE B CA 1
ATOM 2333 C C . PHE B 1 123 ? 4.711 -0.080 6.982 1.00 20.35 121 PHE B C 1
ATOM 2334 O O . PHE B 1 123 ? 4.070 -1.002 7.361 1.00 23.80 121 PHE B O 1
ATOM 2342 N N . ALA B 1 124 ? 5.328 -0.101 5.826 1.00 21.17 122 ALA B N 1
ATOM 2343 C CA . ALA B 1 124 ? 5.156 -1.220 4.903 1.00 22.06 122 ALA B CA 1
ATOM 2344 C C . ALA B 1 124 ? 5.501 -2.542 5.583 1.00 22.25 122 ALA B C 1
ATOM 2345 O O . ALA B 1 124 ? 4.696 -3.477 5.564 1.00 22.77 122 ALA B O 1
ATOM 2347 N N . ASP B 1 125 ? 6.650 -2.635 6.260 1.00 20.82 123 ASP B N 1
ATOM 2348 C CA . ASP B 1 125 ? 6.962 -3.878 6.944 1.00 20.44 123 ASP B CA 1
ATOM 2349 C C . ASP B 1 125 ? 6.168 -3.838 8.236 1.00 20.17 123 ASP B C 1
ATOM 2350 O O . ASP B 1 125 ? 6.291 -2.887 9.021 1.00 19.68 123 ASP B O 1
ATOM 2355 N N . ALA B 1 126 ? 5.442 -4.899 8.480 1.00 21.58 124 ALA B N 1
ATOM 2356 C CA . ALA B 1 126 ? 4.631 -5.110 9.691 1.00 21.38 124 ALA B CA 1
ATOM 2357 C C . ALA B 1 126 ? 5.441 -4.951 10.969 1.00 21.48 124 ALA B C 1
ATOM 2358 O O . ALA B 1 126 ? 4.866 -4.554 11.970 1.00 20.88 124 ALA B O 1
ATOM 2360 N N . ASP B 1 127 ? 6.735 -5.244 10.932 1.00 19.10 125 ASP B N 1
ATOM 2361 C CA . ASP B 1 127 ? 7.594 -5.125 12.108 1.00 20.36 125 ASP B CA 1
ATOM 2362 C C . ASP B 1 127 ? 7.748 -3.661 12.576 1.00 19.83 125 ASP B C 1
ATOM 2363 O O . ASP B 1 127 ? 8.112 -3.414 13.725 1.00 20.82 125 ASP B O 1
ATOM 2368 N N . ILE B 1 128 ? 7.500 -2.694 11.698 1.00 17.76 126 ILE B N 1
ATOM 2369 C CA . ILE B 1 128 ? 7.502 -1.276 12.109 1.00 16.74 126 ILE B CA 1
ATOM 2370 C C . ILE B 1 128 ? 6.295 -0.974 13.013 1.00 18.16 126 ILE B C 1
ATOM 2371 O O . ILE B 1 128 ? 5.138 -1.081 12.589 1.00 19.21 126 ILE B O 1
ATOM 2376 N N . GLU B 1 129 ? 6.581 -0.597 14.257 1.00 19.58 127 GLU B N 1
ATOM 2377 C CA . GLU B 1 129 ? 5.569 -0.300 15.223 1.00 20.51 127 GLU B CA 1
ATOM 2378 C C . GLU B 1 129 ? 5.350 1.194 15.486 1.00 18.22 127 GLU B C 1
ATOM 2379 O O . GLU B 1 129 ? 4.293 1.585 15.993 1.00 19.26 127 GLU B O 1
ATOM 2385 N N . ARG B 1 130 ? 6.290 2.024 15.096 1.00 17.41 128 ARG B N 1
ATOM 2386 C CA . ARG B 1 130 ? 6.217 3.446 15.383 1.00 17.86 128 ARG B CA 1
ATOM 2387 C C . ARG B 1 130 ? 6.842 4.241 14.278 1.00 17.79 128 ARG B C 1
ATOM 2388 O O . ARG B 1 130 ? 7.890 3.897 13.784 1.00 17.79 128 ARG B O 1
ATOM 2396 N N A VAL B 1 131 ? 6.221 5.343 13.925 0.50 18.40 129 VAL B N 1
ATOM 2397 N N B VAL B 1 131 ? 6.227 5.357 13.958 0.50 18.79 129 VAL B N 1
ATOM 2398 C CA A VAL B 1 131 ? 6.875 6.324 13.114 0.50 17.15 129 VAL B CA 1
ATOM 2399 C CA B VAL B 1 131 ? 6.804 6.333 13.083 0.50 18.05 129 VAL B CA 1
ATOM 2400 C C A VAL B 1 131 ? 6.879 7.628 13.863 0.50 19.05 129 VAL B C 1
ATOM 2401 C C B VAL B 1 131 ? 6.865 7.632 13.853 0.50 19.46 129 VAL B C 1
ATOM 2402 O O A VAL B 1 131 ? 6.058 7.843 14.736 0.50 19.57 129 VAL B O 1
ATOM 2403 O O B VAL B 1 131 ? 6.061 7.847 14.740 0.50 19.99 129 VAL B O 1
ATOM 2410 N N . GLU B 1 132 ? 7.837 8.471 13.550 1.00 17.66 130 GLU B N 1
ATOM 2411 C CA . GLU B 1 132 ? 8.022 9.757 14.302 1.00 17.91 130 GLU B CA 1
ATOM 2412 C C . GLU B 1 132 ? 8.617 10.791 13.419 1.00 17.82 130 GLU B C 1
ATOM 2413 O O . GLU B 1 132 ? 9.038 10.491 12.298 1.00 18.63 130 GLU B O 1
ATOM 2419 N N . LEU B 1 133 ? 8.566 12.043 13.867 1.00 18.96 131 LEU B N 1
ATOM 2420 C CA . LEU B 1 133 ? 9.175 13.138 13.138 1.00 19.91 131 LEU B CA 1
ATOM 2421 C C . LEU B 1 133 ? 9.463 14.303 14.107 1.00 20.52 131 LEU B C 1
ATOM 2422 O O . LEU B 1 133 ? 8.975 14.379 15.236 1.00 19.14 131 LEU B O 1
ATOM 2427 N N . ASN B 1 134 ? 10.276 15.205 13.629 1.00 21.25 132 ASN B N 1
ATOM 2428 C CA . ASN B 1 134 ? 10.550 16.454 14.281 1.00 21.25 132 ASN B CA 1
ATOM 2429 C C . ASN B 1 134 ? 10.041 17.609 13.434 1.00 21.88 132 ASN B C 1
ATOM 2430 O O . ASN B 1 134 ? 10.102 17.540 12.222 1.00 20.76 132 ASN B O 1
ATOM 2435 N N . VAL B 1 135 ? 9.519 18.671 14.069 1.00 18.57 133 VAL B N 1
ATOM 2436 C CA . VAL B 1 135 ? 9.041 19.811 13.289 1.00 18.98 133 VAL B CA 1
ATOM 2437 C C . VAL B 1 135 ? 9.289 21.085 14.141 1.00 20.00 133 VAL B C 1
ATOM 2438 O O . VAL B 1 135 ? 9.054 21.045 15.367 1.00 19.66 133 VAL B O 1
ATOM 2442 N N . TYR B 1 136 ? 9.751 22.166 13.525 1.00 20.86 134 TYR B N 1
ATOM 2443 C CA . TYR B 1 136 ? 9.952 23.404 14.326 1.00 20.76 134 TYR B CA 1
ATOM 2444 C C . TYR B 1 136 ? 8.625 23.889 14.848 1.00 20.52 134 TYR B C 1
ATOM 2445 O O . TYR B 1 136 ? 7.614 23.768 14.164 1.00 20.52 134 TYR B O 1
ATOM 2454 N N . ASP B 1 137 ? 8.605 24.403 16.074 1.00 21.96 135 ASP B N 1
ATOM 2455 C CA . ASP B 1 137 ? 7.338 24.770 16.719 1.00 22.50 135 ASP B CA 1
ATOM 2456 C C . ASP B 1 137 ? 6.566 25.843 15.976 1.00 23.15 135 ASP B C 1
ATOM 2457 O O . ASP B 1 137 ? 5.377 25.806 15.960 1.00 23.78 135 ASP B O 1
ATOM 2462 N N . TRP B 1 138 ? 7.250 26.754 15.297 1.00 24.01 136 TRP B N 1
ATOM 2463 C CA . TRP B 1 138 ? 6.593 27.837 14.477 1.00 23.75 136 TRP B CA 1
ATOM 2464 C C . TRP B 1 138 ? 6.132 27.413 13.055 1.00 22.80 136 TRP B C 1
ATOM 2465 O O . TRP B 1 138 ? 5.526 28.185 12.320 1.00 23.81 136 TRP B O 1
ATOM 2476 N N . ASN B 1 139 ? 6.341 26.152 12.719 1.00 22.95 137 ASN B N 1
ATOM 2477 C CA . ASN B 1 139 ? 6.040 25.643 11.380 1.00 22.63 137 ASN B CA 1
ATOM 2478 C C . ASN B 1 139 ? 4.614 25.141 11.350 1.00 23.94 137 ASN B C 1
ATOM 2479 O O . ASN B 1 139 ? 4.371 23.914 11.341 1.00 22.24 137 ASN B O 1
ATOM 2484 N N . ALA B 1 140 ? 3.707 26.108 11.274 1.00 24.95 138 ALA B N 1
ATOM 2485 C CA . ALA B 1 140 ? 2.252 25.920 11.471 1.00 26.05 138 ALA B CA 1
ATOM 2486 C C . ALA B 1 140 ? 1.700 25.004 10.422 1.00 26.75 138 ALA B C 1
ATOM 2487 O O . ALA B 1 140 ? 0.982 24.051 10.760 1.00 27.02 138 ALA B O 1
ATOM 2489 N N . ALA B 1 141 ? 2.037 25.232 9.164 1.00 25.78 139 ALA B N 1
ATOM 2490 C CA . ALA B 1 141 ? 1.430 24.425 8.091 1.00 27.02 139 ALA B CA 1
ATOM 2491 C C . ALA B 1 141 ? 1.788 22.973 8.260 1.00 26.26 139 ALA B C 1
ATOM 2492 O O . ALA B 1 141 ? 0.910 22.086 8.175 1.00 24.72 139 ALA B O 1
ATOM 2494 N N . ALA B 1 142 ? 3.066 22.701 8.524 1.00 23.80 140 ALA B N 1
ATOM 2495 C CA . ALA B 1 142 ? 3.484 21.351 8.769 1.00 23.20 140 ALA B CA 1
ATOM 2496 C C . ALA B 1 142 ? 2.878 20.700 10.016 1.00 22.80 140 ALA B C 1
ATOM 2497 O O . ALA B 1 142 ? 2.401 19.542 9.948 1.00 22.96 140 ALA B O 1
ATOM 2499 N N . ARG B 1 143 ? 2.876 21.412 11.132 1.00 22.58 141 ARG B N 1
ATOM 2500 C CA . ARG B 1 143 ? 2.314 20.873 12.345 1.00 24.19 141 ARG B CA 1
ATOM 2501 C C . ARG B 1 143 ? 0.863 20.533 12.131 1.00 25.12 141 ARG B C 1
ATOM 2502 O O . ARG B 1 143 ? 0.424 19.436 12.494 1.00 27.93 141 ARG B O 1
ATOM 2510 N N . HIS B 1 144 ? 0.141 21.398 11.474 1.00 26.80 142 HIS B N 1
ATOM 2511 C CA . HIS B 1 144 ? -1.296 21.143 11.214 1.00 29.96 142 HIS B CA 1
ATOM 2512 C C . HIS B 1 144 ? -1.502 19.903 10.334 1.00 29.05 142 HIS B C 1
ATOM 2513 O O . HIS B 1 144 ? -2.433 19.096 10.546 1.00 27.62 142 HIS B O 1
ATOM 2520 N N . LEU B 1 145 ? -0.667 19.793 9.310 1.00 28.30 143 LEU B N 1
ATOM 2521 C CA . LEU B 1 145 ? -0.737 18.659 8.417 1.00 28.78 143 LEU B CA 1
ATOM 2522 C C . LEU B 1 145 ? -0.477 17.351 9.197 1.00 26.75 143 LEU B C 1
ATOM 2523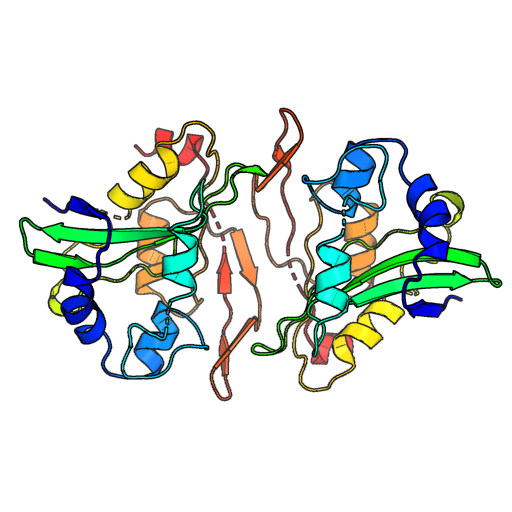 O O . LEU B 1 145 ? -1.204 16.343 9.042 1.00 27.35 143 LEU B O 1
ATOM 2528 N N . TYR B 1 146 ? 0.536 17.351 10.075 1.00 24.79 144 TYR B N 1
ATOM 2529 C CA . TYR B 1 146 ? 0.908 16.160 10.803 1.00 23.44 144 TYR B CA 1
ATOM 2530 C C . TYR B 1 146 ? -0.187 15.744 11.758 1.00 24.44 144 TYR B C 1
ATOM 2531 O O . TYR B 1 146 ? -0.528 14.557 11.796 1.00 25.15 144 TYR B O 1
ATOM 2540 N N . ARG B 1 147 ? -0.774 16.704 12.459 1.00 23.66 145 ARG B N 1
ATOM 2541 C CA . ARG B 1 147 ? -1.921 16.462 13.275 1.00 26.86 145 ARG B CA 1
ATOM 2542 C C . ARG B 1 147 ? -3.071 15.863 12.497 1.00 28.82 145 ARG B C 1
ATOM 2543 O O . ARG B 1 147 ? -3.667 14.879 12.996 1.00 29.86 145 ARG B O 1
ATOM 2551 N N . ARG B 1 148 ? -3.368 16.398 11.307 1.00 29.92 146 ARG B N 1
ATOM 2552 C CA . ARG B 1 148 ? -4.479 15.900 10.462 1.00 32.12 146 ARG B CA 1
ATOM 2553 C C . ARG B 1 148 ? -4.245 14.450 10.126 1.00 31.42 146 ARG B C 1
ATOM 2554 O O . ARG B 1 148 ? -5.221 13.702 10.011 1.00 29.80 146 ARG B O 1
ATOM 2558 N N . ALA B 1 149 ? -2.986 14.080 9.974 1.00 27.91 147 ALA B N 1
ATOM 2559 C CA . ALA B 1 149 ? -2.611 12.724 9.640 1.00 29.73 147 ALA B CA 1
ATOM 2560 C C . ALA B 1 149 ? -2.648 11.767 10.800 1.00 28.08 147 ALA B C 1
ATOM 2561 O O . ALA B 1 149 ? -2.465 10.588 10.622 1.00 31.07 147 ALA B O 1
ATOM 2563 N N . GLY B 1 150 ? -2.863 12.268 11.996 1.00 27.50 148 GLY B N 1
ATOM 2564 C CA . GLY B 1 150 ? -2.973 11.466 13.188 1.00 27.34 148 GLY B CA 1
ATOM 2565 C C . GLY B 1 150 ? -1.764 11.466 14.103 1.00 25.57 148 GLY B C 1
ATOM 2566 O O . GLY B 1 150 ? -1.808 10.845 15.166 1.00 25.09 148 GLY B O 1
ATOM 2567 N N . PHE B 1 151 ? -0.705 12.172 13.733 1.00 23.60 149 PHE B N 1
ATOM 2568 C CA . PHE B 1 151 ? 0.416 12.321 14.686 1.00 22.65 149 PHE B CA 1
ATOM 2569 C C . PHE B 1 151 ? -0.015 12.985 15.984 1.00 23.95 149 PHE B C 1
ATOM 2570 O O . PHE B 1 151 ? -0.843 13.934 15.973 1.00 24.78 149 PHE B O 1
ATOM 2578 N N . ARG B 1 152 ? 0.565 12.530 17.097 1.00 23.54 150 ARG B N 1
ATOM 2579 C CA . ARG B 1 152 ? 0.398 13.195 18.370 1.00 26.27 150 ARG B CA 1
ATOM 2580 C C . ARG B 1 152 ? 1.645 13.960 18.727 1.00 24.43 150 ARG B C 1
ATOM 2581 O O . ARG B 1 152 ? 2.734 13.468 18.446 1.00 20.94 150 ARG B O 1
ATOM 2589 N N . GLU B 1 153 ? 1.521 15.129 19.346 1.00 23.01 151 GLU B N 1
ATOM 2590 C CA . GLU B 1 153 ? 2.676 15.820 19.872 1.00 23.61 151 GLU B CA 1
ATOM 2591 C C . GLU B 1 153 ? 3.167 15.103 21.109 1.00 23.23 151 GLU B C 1
ATOM 2592 O O . GLU B 1 153 ? 2.383 14.772 21.976 1.00 24.75 151 GLU B O 1
ATOM 2598 N N . GLU B 1 154 ? 4.450 14.759 21.161 1.00 20.02 152 GLU B N 1
ATOM 2599 C CA . GLU B 1 154 ? 4.957 13.962 22.247 1.00 19.27 152 GLU B CA 1
ATOM 2600 C C . GLU B 1 154 ? 5.959 14.744 23.104 1.00 21.34 152 GLU B C 1
ATOM 2601 O O . GLU B 1 154 ? 6.305 14.351 24.197 1.00 19.92 152 GLU B O 1
ATOM 2607 N N . GLY B 1 155 ? 6.396 15.891 22.607 1.00 23.08 153 GLY B N 1
ATOM 2608 C CA . GLY B 1 155 ? 7.515 16.591 23.273 1.00 23.85 153 GLY B CA 1
ATOM 2609 C C . GLY B 1 155 ? 7.842 17.906 22.623 1.00 22.37 153 GLY B C 1
ATOM 2610 O O . GLY B 1 155 ? 7.504 18.129 21.457 1.00 22.23 153 GLY B O 1
ATOM 2611 N N A LEU B 1 156 ? 8.450 18.777 23.399 0.50 22.15 154 LEU B N 1
ATOM 2612 N N B LEU B 1 156 ? 8.510 18.761 23.367 0.50 22.34 154 LEU B N 1
ATOM 2613 C CA A LEU B 1 156 ? 9.031 20.001 22.899 0.50 20.49 154 LEU B CA 1
ATOM 2614 C CA B LEU B 1 156 ? 9.070 19.990 22.838 0.50 20.81 154 LEU B CA 1
ATOM 2615 C C A LEU B 1 156 ? 10.438 20.072 23.432 0.50 20.59 154 LEU B C 1
ATOM 2616 C C B LEU B 1 156 ? 10.503 20.081 23.330 0.50 21.33 154 LEU B C 1
ATOM 2617 O O A LEU B 1 156 ? 10.665 20.203 24.597 0.50 20.43 154 LEU B O 1
ATOM 2618 O O B LEU B 1 156 ? 10.712 20.187 24.509 0.50 21.23 154 LEU B O 1
ATOM 2627 N N A ARG B 1 157 ? 11.402 19.915 22.533 0.40 21.38 155 ARG B N 1
ATOM 2628 N N B ARG B 1 157 ? 11.471 19.955 22.445 0.60 22.76 155 ARG B N 1
ATOM 2629 C CA A ARG B 1 157 ? 12.821 20.041 22.865 0.40 22.59 155 ARG B CA 1
ATOM 2630 C CA B ARG B 1 157 ? 12.854 20.080 22.839 0.60 24.36 155 ARG B CA 1
ATOM 2631 C C A ARG B 1 157 ? 13.228 21.503 22.736 0.40 23.87 155 ARG B C 1
ATOM 2632 C C B ARG B 1 157 ? 13.265 21.518 22.722 0.60 24.80 155 ARG B C 1
ATOM 2633 O O A ARG B 1 157 ? 13.380 21.997 21.641 0.40 24.36 155 ARG B O 1
ATOM 2634 O O B ARG B 1 157 ? 13.417 22.020 21.635 0.60 25.68 155 ARG B O 1
ATOM 2649 N N . ARG B 1 158 ? 13.410 22.173 23.858 1.00 25.19 156 ARG B N 1
ATOM 2650 C CA . ARG B 1 158 ? 13.534 23.619 23.869 1.00 26.99 156 ARG B CA 1
ATOM 2651 C C . ARG B 1 158 ? 14.937 24.100 23.401 1.00 27.81 156 ARG B C 1
ATOM 2652 O O . ARG B 1 158 ? 15.938 23.546 23.799 1.00 24.45 156 ARG B O 1
ATOM 2660 N N . SER B 1 159 ? 14.982 25.110 22.549 1.00 28.53 157 SER B N 1
ATOM 2661 C CA . SER B 1 159 ? 16.243 25.667 22.134 1.00 30.10 157 SER B CA 1
ATOM 2662 C C . SER B 1 159 ? 17.221 24.594 21.615 1.00 30.56 157 SER B C 1
ATOM 2663 O O . SER B 1 159 ? 18.385 24.559 21.972 1.00 32.00 157 SER B O 1
ATOM 2666 N N . ALA B 1 160 ? 16.726 23.741 20.744 1.00 28.32 158 ALA B N 1
ATOM 2667 C CA . ALA B 1 160 ? 17.439 22.573 20.268 1.00 29.32 158 ALA B CA 1
ATOM 2668 C C . ALA B 1 160 ? 18.306 22.819 19.022 1.00 29.24 158 ALA B C 1
ATOM 2669 O O . ALA B 1 160 ? 19.305 22.163 18.844 1.00 30.47 158 ALA B O 1
ATOM 2671 N N . THR B 1 161 ? 17.868 23.685 18.130 1.00 29.20 159 THR B N 1
ATOM 2672 C CA . THR B 1 161 ? 18.495 23.837 16.825 1.00 30.20 159 THR B CA 1
ATOM 2673 C C . THR B 1 161 ? 19.115 25.231 16.664 1.00 30.79 159 THR B C 1
ATOM 2674 O O . THR B 1 161 ? 18.439 26.253 16.842 1.00 32.04 159 THR B O 1
ATOM 2678 N N . ARG B 1 162 ? 20.387 25.286 16.308 1.00 31.41 160 ARG B N 1
ATOM 2679 C CA . ARG B 1 162 ? 21.061 26.546 16.096 1.00 33.96 160 ARG B CA 1
ATOM 2680 C C . ARG B 1 162 ? 20.944 26.964 14.660 1.00 34.11 160 ARG B C 1
ATOM 2681 O O . ARG B 1 162 ? 21.256 26.179 13.793 1.00 35.80 160 ARG B O 1
ATOM 2689 N N . VAL B 1 163 ? 20.428 28.152 14.435 1.00 35.24 161 VAL B N 1
ATOM 2690 C CA . VAL B 1 163 ? 20.330 28.743 13.103 1.00 37.04 161 VAL B CA 1
ATOM 2691 C C . VAL B 1 163 ? 20.805 30.185 13.188 1.00 39.85 161 VAL B C 1
ATOM 2692 O O . VAL B 1 163 ? 20.105 31.058 13.672 1.00 41.69 161 VAL B O 1
ATOM 2696 N N . GLY B 1 164 ? 22.006 30.425 12.701 1.00 43.40 162 GLY B N 1
ATOM 2697 C CA . GLY B 1 164 ? 22.628 31.728 12.812 1.00 45.84 162 GLY B CA 1
ATOM 2698 C C . GLY B 1 164 ? 22.806 32.059 14.283 1.00 47.04 162 GLY B C 1
ATOM 2699 O O . GLY B 1 164 ? 23.454 31.295 15.035 1.00 46.58 162 GLY B O 1
ATOM 2700 N N . ARG B 1 165 ? 22.241 33.207 14.667 1.00 47.55 163 ARG B N 1
ATOM 2701 C CA . ARG B 1 165 ? 22.252 33.670 16.047 1.00 48.60 163 ARG B CA 1
ATOM 2702 C C . ARG B 1 165 ? 21.001 33.218 16.803 1.00 46.98 163 ARG B C 1
ATOM 2703 O O . ARG B 1 165 ? 20.860 33.518 17.982 1.00 49.71 163 ARG B O 1
ATOM 2705 N N A GLU B 1 166 ? 20.103 32.478 16.143 0.50 43.68 164 GLU B N 1
ATOM 2706 N N B GLU B 1 166 ? 20.134 32.443 16.157 0.50 44.17 164 GLU B N 1
ATOM 2707 C CA A GLU B 1 166 ? 18.845 32.081 16.752 0.50 41.11 164 GLU B CA 1
ATOM 2708 C CA B GLU B 1 166 ? 18.892 32.073 16.777 0.50 42.04 164 GLU B CA 1
ATOM 2709 C C A GLU B 1 166 ? 18.909 30.595 17.147 0.50 38.69 164 GLU B C 1
ATOM 2710 C C B GLU B 1 166 ? 18.921 30.584 17.154 0.50 39.18 164 GLU B C 1
ATOM 2711 O O A GLU B 1 166 ? 19.736 29.830 16.633 0.50 37.92 164 GLU B O 1
ATOM 2712 O O B GLU B 1 166 ? 19.756 29.813 16.656 0.50 38.36 164 GLU B O 1
ATOM 2723 N N . ARG B 1 167 ? 18.018 30.195 18.042 1.00 36.86 165 ARG B N 1
ATOM 2724 C CA . ARG B 1 167 ? 17.829 28.766 18.384 1.00 34.54 165 ARG B CA 1
ATOM 2725 C C . ARG B 1 167 ? 16.336 28.495 18.277 1.00 34.04 165 ARG B C 1
ATOM 2726 O O . ARG B 1 167 ? 15.524 29.379 18.631 1.00 36.90 165 ARG B O 1
ATOM 2734 N N . TRP B 1 168 ? 15.985 27.354 17.687 1.00 30.22 166 TRP B N 1
ATOM 2735 C CA . TRP B 1 168 ? 14.614 27.002 17.409 1.00 28.69 166 TRP B CA 1
ATOM 2736 C C . TRP B 1 168 ? 14.241 25.816 18.257 1.00 27.93 166 TRP B C 1
ATOM 2737 O O . TRP B 1 168 ? 15.098 24.943 18.481 1.00 28.20 166 TRP B O 1
ATOM 2748 N N . ASN B 1 169 ? 12.966 25.775 18.661 1.00 26.29 167 ASN B N 1
ATOM 2749 C CA . ASN B 1 169 ? 12.405 24.669 19.425 1.00 26.30 167 ASN B CA 1
ATOM 2750 C C . ASN B 1 169 ? 11.905 23.627 18.457 1.00 23.87 167 ASN B C 1
ATOM 2751 O O . ASN B 1 169 ? 11.444 23.973 17.386 1.00 23.88 167 ASN B O 1
ATOM 2756 N N . VAL B 1 170 ? 12.071 22.350 18.809 1.00 23.47 168 VAL B N 1
ATOM 2757 C CA . VAL B 1 170 ? 11.622 21.206 17.999 1.00 23.00 168 VAL B CA 1
ATOM 2758 C C . VAL B 1 170 ? 10.512 20.470 18.704 1.00 21.14 168 VAL B C 1
ATOM 2759 O O . VAL B 1 170 ? 10.630 20.090 19.875 1.00 21.56 168 VAL B O 1
ATOM 2763 N N . VAL B 1 171 ? 9.401 20.322 18.003 1.00 21.19 169 VAL B N 1
ATOM 2764 C CA . VAL B 1 171 ? 8.282 19.532 18.442 1.00 20.74 169 VAL B CA 1
ATOM 2765 C C . VAL B 1 171 ? 8.556 18.084 17.964 1.00 20.67 169 VAL B C 1
ATOM 2766 O O . VAL B 1 171 ? 8.842 17.859 16.778 1.00 20.06 169 VAL B O 1
ATOM 2770 N N A LEU B 1 172 ? 8.463 17.109 18.867 0.80 21.52 170 LEU B N 1
ATOM 2771 N N B LEU B 1 172 ? 8.439 17.117 18.863 0.20 20.26 170 LEU B N 1
ATOM 2772 C CA A LEU B 1 172 ? 8.554 15.669 18.517 0.80 21.25 170 LEU B CA 1
ATOM 2773 C CA B LEU B 1 172 ? 8.510 15.701 18.496 0.20 19.60 170 LEU B CA 1
ATOM 2774 C C A LEU B 1 172 ? 7.139 15.177 18.342 0.80 21.29 170 LEU B C 1
ATOM 2775 C C B LEU B 1 172 ? 7.109 15.201 18.334 0.20 19.71 170 LEU B C 1
ATOM 2776 O O A LEU B 1 172 ? 6.311 15.453 19.171 0.80 20.32 170 LEU B O 1
ATOM 2777 O O B LEU B 1 172 ? 6.266 15.484 19.159 0.20 19.71 170 LEU B O 1
ATOM 2794 N N . GLY B 1 174 ? 4.734 11.628 17.210 1.00 17.14 172 GLY B N 1
ATOM 2795 C CA . GLY B 1 174 ? 4.730 10.172 16.981 1.00 16.70 172 GLY B CA 1
ATOM 2796 C C . GLY B 1 174 ? 3.414 9.630 16.522 1.00 18.38 172 GLY B C 1
ATOM 2797 O O . GLY B 1 174 ? 2.356 10.190 16.851 1.00 17.90 172 GLY B O 1
ATOM 2798 N N . LEU B 1 175 ? 3.459 8.446 15.894 1.00 19.88 173 LEU B N 1
ATOM 2799 C CA . LEU B 1 175 ? 2.274 7.750 15.439 1.00 19.45 173 LEU B CA 1
ATOM 2800 C C . LEU B 1 175 ? 2.533 6.263 15.533 1.00 19.14 173 LEU B C 1
ATOM 2801 O O . LEU B 1 175 ? 3.517 5.801 15.033 1.00 18.45 173 LEU B O 1
ATOM 2806 N N . LEU B 1 176 ? 1.747 5.569 16.330 1.00 18.95 174 LEU B N 1
ATOM 2807 C CA . LEU B 1 176 ? 1.832 4.132 16.451 1.00 20.72 174 LEU B CA 1
ATOM 2808 C C . LEU B 1 176 ? 1.077 3.344 15.393 1.00 21.24 174 LEU B C 1
ATOM 2809 O O . LEU B 1 176 ? 0.071 3.786 14.868 1.00 22.40 174 LEU B O 1
ATOM 2814 N N . ARG B 1 177 ? 1.560 2.126 15.100 1.00 23.33 175 ARG B N 1
ATOM 2815 C CA . ARG B 1 177 ? 0.936 1.308 14.048 1.00 24.03 175 ARG B CA 1
ATOM 2816 C C . ARG B 1 177 ? -0.586 1.161 14.135 1.00 27.00 175 ARG B C 1
ATOM 2817 O O . ARG B 1 177 ? -1.322 1.370 13.138 1.00 27.06 175 ARG B O 1
ATOM 2825 N N . GLN B 1 178 ? -1.074 0.792 15.307 1.00 28.48 176 GLN B N 1
ATOM 2826 C CA . GLN B 1 178 ? -2.513 0.563 15.448 1.00 32.70 176 GLN B CA 1
ATOM 2827 C C . GLN B 1 178 ? -3.329 1.834 15.232 1.00 33.09 176 GLN B C 1
ATOM 2828 O O . GLN B 1 178 ? -4.462 1.761 14.700 1.00 33.67 176 GLN B O 1
ATOM 2834 N N . GLU B 1 179 ? -2.749 2.987 15.612 1.00 30.77 177 GLU B N 1
ATOM 2835 C CA . GLU B 1 179 ? -3.380 4.296 15.403 1.00 31.88 177 GLU B CA 1
ATOM 2836 C C . GLU B 1 179 ? -3.461 4.556 13.933 1.00 31.62 177 GLU B C 1
ATOM 2837 O O . GLU B 1 179 ? -4.563 4.843 13.369 1.00 34.36 177 GLU B O 1
ATOM 2843 N N . TRP B 1 180 ? -2.328 4.378 13.257 1.00 28.60 178 TRP B N 1
ATOM 2844 C CA . TRP B 1 180 ? -2.317 4.563 11.823 1.00 30.04 178 TRP B CA 1
ATOM 2845 C C . TRP B 1 180 ? -3.328 3.631 11.132 1.00 33.00 178 TRP B C 1
ATOM 2846 O O . TRP B 1 180 ? -3.997 4.039 10.206 1.00 34.75 178 TRP B O 1
ATOM 2857 N N . ALA B 1 181 ? -3.439 2.386 11.560 1.00 35.81 179 ALA B N 1
ATOM 2858 C CA . ALA B 1 181 ? -4.288 1.434 10.811 1.00 40.17 179 ALA B CA 1
ATOM 2859 C C . ALA B 1 181 ? -5.809 1.732 10.968 1.00 44.15 179 ALA B C 1
ATOM 2860 O O . ALA B 1 181 ? -6.615 1.453 10.064 1.00 46.74 179 ALA B O 1
ATOM 2862 N N . ALA B 1 182 ? -6.203 2.366 12.073 1.00 45.52 180 ALA B N 1
ATOM 2863 C CA . ALA B 1 182 ? -7.614 2.730 12.284 1.00 48.42 180 ALA B CA 1
ATOM 2864 C C . ALA B 1 182 ? -8.028 3.804 11.273 1.00 50.77 180 ALA B C 1
ATOM 2865 O O . ALA B 1 182 ? -7.211 4.698 10.967 1.00 52.31 180 ALA B O 1
#

Solvent-accessible surface area: 16717 Å² total

InterPro domains:
  IPR000182 GNAT domain [PF00583] (34-149)
  IPR000182 GNAT domain [PS51186] (12-176)
  IPR016181 Acyl-CoA N-acyltransferase [SSF55729] (10-179)
  IPR050832 Bacterial Acetyltransferase [PTHR43877] (46-155)

Organism: Pseudomonas aeruginosa (strain ATCC 15692 / DSM 22644 / CIP 104116 / JCM 14847 / LMG 12228 / 1C / PRS 101 / PAO1) (NCBI:txid208964)

Secondary structure (DSSP, 8-state):
-EEEEE--GGGHHHHHTT--SHHHHHHHH-TT--SSP-TT--HHHHHHHSSS-SEEEEEEEETTEEEEEEEEEEETTTTEEEEEEEEE-GGGTTSS-S---HHHHHHHHHSTT--EEE--EETT-HHHHHHHHHTTPPP-BEEEEEEEETTEEEEEE--EEHHHHHHH-/--EEEE--GGGHHHHHTT-SSHHHHHHHH-TT--SSP-S---HHHHHTTSSS-SEEEEEEEETTEEEEEEEEEEETTTTEEEEEEEEE-GGGTTSS-S---HHHHHHHT-STT--EEE--EETT-HHHHHHHHHTT----BEEEEEEEETTEEEEEE--EEHHHHH-

CATH classification: 3.40.630.30

B-factor: mean 38.1, std 13.75, range [14.49, 84.57]

Sequence (336 aa):
ELQLVPFQLGHFPILQRWFATEKELVQWAGPALRHPLSLEQHEDLAESRRRRPPLRLLWSACRDDQVIGHCCQLLFDRRNGVVRRLARIVLAPSARGQGLGLPLEALLAEAFADADIERVELNVYDWNAAARHLYRRAGFREEGLRRSATRVGRERWNVVLGLLRQEWAAGGELQLVPFQLGHFPILQRWFATEKELVQWAGPALRHPLSLEQHEDLAESRRRRPPLLRLLWSACRDDQVIGHCQLLLFDRRNGVVRRLARIVLAPSARGQGLGLPLEALLAEAFADADIERVVELNVYDWNAAARHLYRRAGFREEGLLRRRSATRVGREERWNVVLLGLLRQEWAA

Foldseek 3Di:
DKDKDFDDVVCVVVVQVQDDAQVSVCQQPNQVDHPRDDPVVPPQVVQVVDVVRQKTKIFIADVPRGFWIWMWGDDLVQLEIEIGRTDGRPVCPPPPVLLCCLNVVCVSCVPVSRFKYKYKHFPPPVVVVVSCVVNPDDWDDKAPQPGDHPPGGTIITMIDGPVSNVVVD/DKAKDFDDPVCVVVVQVQDPAQVSVCQQAHQLDHPRGDPVSPVQVVLVPDVVRQKTKIFIDDPNDGFWIWMWGDDLVQLEIEIGRTDGRPVCPPPPVLLCVLNVVCVSCVDVSRFKYKYKGFPPPVVVVVSCVVQPDDFDDKAPQPGDDPPGGTIITMIDTDVRNVD

GO terms:
  GO:0016747 acyltransferase activity, transferring groups other than amino-acyl groups (F, IDA)

Nearest PDB structures (foldseek):
  6vfn-assembly1_A  TM=8.401E-01  e=4.948E-12  Bacillus thuringiensis
  6vfm-assembly1_A  TM=8.087E-01  e=8.751E-12  Bacillus thuringiensis serovar finitimus YBT-020
  6d72-assembly1_C  TM=7.940E-01  e=2.412E-11  Yersinia pestis
  3fbu-assembly2_A  TM=7.964E-01  e=5.611E-09  Bacillus anthracis str. Sterne
  3fbu-assembly2_B-2  TM=7.918E-01  e=8.207E-09  Bacillus anthracis str. Sterne

Radius of gyration: 21.61 Å; Cα contacts (8 Å, |Δi|>4): 640; chains: 2; bounding box: 50×44×64 Å